Protein AF-A4I1N9-F1 (afdb_monomer_lite)

pLDDT: mean 71.65, std 23.79, range [30.03, 98.12]

Structure (mmCIF, N/CA/C/O backbone):
data_AF-A4I1N9-F1
#
_entry.id   AF-A4I1N9-F1
#
loop_
_atom_site.group_PDB
_atom_site.id
_atom_site.type_symbol
_atom_site.label_atom_id
_atom_site.label_alt_id
_atom_site.label_comp_id
_atom_site.label_asym_id
_atom_site.label_entity_id
_atom_site.label_seq_id
_atom_site.pdbx_PDB_ins_code
_atom_site.Cartn_x
_atom_site.Cartn_y
_atom_site.Cartn_z
_atom_site.occupancy
_atom_site.B_iso_or_equiv
_atom_site.auth_seq_id
_atom_site.auth_comp_id
_atom_site.auth_asym_id
_atom_site.auth_atom_id
_atom_site.pdbx_PDB_model_num
ATOM 1 N N . MET A 1 1 ? -30.946 -9.932 16.119 1.00 45.62 1 MET A N 1
ATOM 2 C CA . MET A 1 1 ? -30.913 -9.545 17.548 1.00 45.62 1 MET A CA 1
ATOM 3 C C . MET A 1 1 ? -31.445 -8.134 17.549 1.00 45.62 1 MET A C 1
ATOM 5 O O . MET A 1 1 ? -30.750 -7.322 16.995 1.00 45.62 1 MET A O 1
ATOM 9 N N . THR A 1 2 ? -32.637 -7.795 18.050 1.00 47.81 2 THR A N 1
ATOM 10 C CA . THR A 1 2 ? -33.234 -6.477 17.718 1.00 47.81 2 THR A CA 1
ATOM 11 C C . THR A 1 2 ? -32.330 -5.288 18.092 1.00 47.81 2 THR A C 1
ATOM 13 O O . THR A 1 2 ? -32.338 -4.845 19.246 1.00 47.81 2 THR A O 1
ATOM 16 N N . ALA A 1 3 ? -31.561 -4.768 17.128 1.00 57.06 3 ALA A N 1
ATOM 17 C CA . ALA A 1 3 ? -30.728 -3.596 17.309 1.00 57.06 3 ALA A CA 1
ATOM 18 C C . ALA A 1 3 ? -31.628 -2.400 17.608 1.00 57.06 3 ALA A C 1
ATOM 20 O O . ALA A 1 3 ? -32.629 -2.143 16.935 1.00 57.06 3 ALA A O 1
ATOM 21 N N . THR A 1 4 ? -31.280 -1.636 18.640 1.00 68.62 4 THR A N 1
ATOM 22 C CA . THR A 1 4 ? -31.997 -0.390 18.912 1.00 68.62 4 THR A CA 1
ATOM 23 C C . THR A 1 4 ? -31.851 0.558 17.716 1.00 68.62 4 THR A C 1
ATOM 25 O O . THR A 1 4 ? -30.799 0.598 17.074 1.00 68.62 4 THR A O 1
ATOM 28 N N . ALA A 1 5 ? -32.873 1.373 17.428 1.00 74.44 5 ALA A N 1
ATOM 29 C CA . ALA A 1 5 ? -32.824 2.351 16.332 1.00 74.44 5 ALA A CA 1
ATOM 30 C C . ALA A 1 5 ? -31.579 3.268 16.399 1.00 74.44 5 ALA A C 1
ATOM 32 O O . ALA A 1 5 ? -31.053 3.681 15.367 1.00 74.44 5 ALA A O 1
ATOM 33 N N . SER A 1 6 ? -31.074 3.529 17.613 1.00 80.38 6 SER A N 1
ATOM 34 C CA . SER A 1 6 ? -29.822 4.255 17.860 1.00 80.38 6 SER A CA 1
ATOM 35 C C . SER A 1 6 ? -28.593 3.506 17.336 1.00 80.38 6 SER A C 1
ATOM 37 O O . SER A 1 6 ? -27.811 4.083 16.583 1.00 80.38 6 SER A O 1
ATOM 39 N N . ASN A 1 7 ? -28.438 2.224 17.686 1.00 82.62 7 ASN A N 1
ATOM 40 C CA . ASN A 1 7 ? -27.279 1.420 17.279 1.00 82.62 7 ASN A CA 1
ATOM 41 C C . ASN A 1 7 ? -27.264 1.209 15.762 1.00 82.62 7 ASN A C 1
ATOM 43 O O . ASN A 1 7 ? -26.223 1.345 15.122 1.00 82.62 7 ASN A O 1
ATOM 47 N N . ARG A 1 8 ? -28.440 1.003 15.157 1.00 86.81 8 ARG A N 1
ATOM 48 C CA . ARG A 1 8 ? -28.575 0.933 13.698 1.00 86.81 8 ARG A CA 1
ATOM 49 C C . ARG A 1 8 ? -28.144 2.231 13.013 1.00 86.81 8 ARG A C 1
ATOM 51 O O . ARG A 1 8 ? -27.424 2.194 12.017 1.00 86.81 8 ARG A O 1
ATOM 58 N N . ALA A 1 9 ? -28.556 3.387 13.536 1.00 90.31 9 ALA A N 1
ATOM 59 C CA . ALA A 1 9 ? -28.146 4.679 12.990 1.00 90.31 9 ALA A CA 1
ATOM 60 C C . ALA A 1 9 ? -26.624 4.890 13.087 1.00 90.31 9 ALA A C 1
ATOM 62 O O . ALA A 1 9 ? -26.018 5.408 12.147 1.00 90.31 9 ALA A O 1
ATOM 63 N N . GLN A 1 10 ? -26.005 4.449 14.186 1.00 91.94 10 GLN A N 1
ATOM 64 C CA . GLN A 1 10 ? -24.553 4.499 14.377 1.00 91.94 10 GLN A CA 1
ATOM 65 C C . GLN A 1 10 ? -23.815 3.567 13.407 1.00 91.94 10 GLN A C 1
ATOM 67 O O . GLN A 1 10 ? -22.849 3.998 12.781 1.00 91.94 10 GLN A O 1
ATOM 72 N N . ALA A 1 11 ? -24.304 2.344 13.195 1.00 93.00 11 ALA A N 1
ATOM 73 C CA . ALA A 1 11 ? -23.739 1.408 12.222 1.00 93.00 11 ALA A CA 1
ATOM 74 C C . ALA A 1 11 ? -23.807 1.959 10.783 1.00 93.00 11 ALA A C 1
ATOM 76 O O . ALA A 1 11 ? -22.817 1.959 10.051 1.00 93.00 11 ALA A O 1
ATOM 77 N N . VAL A 1 12 ? -24.946 2.550 10.394 1.00 94.88 12 VAL A N 1
ATOM 78 C CA . VAL A 1 12 ? -25.094 3.236 9.097 1.00 94.88 12 VAL A CA 1
ATOM 79 C C . VAL A 1 12 ? -24.132 4.423 8.974 1.00 94.88 12 VAL A C 1
ATOM 81 O O . VAL A 1 12 ? -23.585 4.663 7.896 1.00 94.88 12 VAL A O 1
ATOM 84 N N . ALA A 1 13 ? -23.917 5.182 10.051 1.00 95.88 13 ALA A N 1
ATOM 85 C CA . ALA A 1 13 ? -22.950 6.276 10.061 1.00 95.88 13 ALA A CA 1
ATOM 86 C C . ALA A 1 13 ? -21.509 5.765 9.878 1.00 95.88 13 ALA A C 1
ATOM 88 O O . ALA A 1 13 ? -20.768 6.340 9.081 1.00 95.88 13 ALA A O 1
ATOM 89 N N . ALA A 1 14 ? -21.138 4.663 10.535 1.00 96.50 14 ALA A N 1
ATOM 90 C CA . ALA A 1 14 ? -19.828 4.028 10.386 1.00 96.50 14 ALA A CA 1
ATOM 91 C C . ALA A 1 14 ? -19.567 3.583 8.936 1.00 96.50 14 ALA A C 1
ATOM 93 O O . ALA A 1 14 ? -18.532 3.919 8.359 1.00 96.50 14 ALA A O 1
ATOM 94 N N . LEU A 1 15 ? -20.542 2.923 8.301 1.00 96.75 15 LEU A N 1
ATOM 95 C CA . LEU A 1 15 ? -20.444 2.520 6.892 1.00 96.75 15 LEU A CA 1
ATOM 96 C C . LEU A 1 15 ? -20.325 3.718 5.940 1.00 96.75 15 LEU A C 1
ATOM 98 O O . LEU A 1 15 ? -19.596 3.653 4.952 1.00 96.75 15 LEU A O 1
ATOM 102 N N . LYS A 1 16 ? -21.017 4.831 6.218 1.00 97.25 16 LYS A N 1
ATOM 103 C CA . LYS A 1 16 ? -20.868 6.066 5.426 1.00 97.25 16 LYS A CA 1
ATOM 104 C C . LYS A 1 16 ? -19.450 6.625 5.518 1.00 97.25 16 LYS A C 1
ATOM 106 O O . LYS A 1 16 ? -18.863 6.929 4.487 1.00 97.25 16 LYS A O 1
ATOM 111 N N . LEU A 1 17 ? -18.888 6.690 6.724 1.00 97.75 17 LEU A N 1
ATOM 112 C CA . LEU A 1 17 ? -17.506 7.126 6.943 1.00 97.75 17 LEU A CA 1
ATOM 113 C C . LEU A 1 17 ? -16.505 6.243 6.187 1.00 97.75 17 LEU A C 1
ATOM 115 O O . LEU A 1 17 ? -15.555 6.749 5.594 1.00 97.75 17 LEU A O 1
ATOM 119 N N . GLN A 1 18 ? -16.751 4.935 6.137 1.00 97.19 18 GLN A N 1
ATOM 120 C CA . GLN A 1 18 ? -15.900 4.018 5.388 1.00 97.19 18 GLN A CA 1
ATOM 121 C C . GLN A 1 18 ? -16.016 4.189 3.862 1.00 97.19 18 GLN A C 1
ATOM 123 O O . GLN A 1 18 ? -15.018 4.122 3.142 1.00 97.19 18 GLN A O 1
ATOM 128 N N . ARG A 1 19 ? -17.210 4.496 3.343 1.00 96.88 19 ARG A N 1
ATOM 129 C CA . ARG A 1 19 ? -17.398 4.846 1.921 1.00 96.88 19 ARG A CA 1
ATOM 130 C C . ARG A 1 19 ? -16.691 6.150 1.547 1.00 96.88 19 ARG A C 1
ATOM 132 O O . ARG A 1 19 ? -16.070 6.221 0.482 1.00 96.88 19 ARG A O 1
ATOM 139 N N . ASP A 1 20 ? -16.736 7.150 2.425 1.00 97.44 20 ASP A N 1
ATOM 140 C CA . ASP A 1 20 ? -15.967 8.386 2.254 1.00 97.44 20 ASP A CA 1
ATOM 141 C C . ASP A 1 20 ? -14.468 8.068 2.174 1.00 97.44 20 ASP A C 1
ATOM 143 O O . ASP A 1 20 ? -13.787 8.536 1.263 1.00 97.44 20 ASP A O 1
ATOM 147 N N . ARG A 1 21 ? -13.964 7.190 3.053 1.00 97.12 21 ARG A N 1
ATOM 148 C CA . ARG A 1 21 ? -12.551 6.778 3.065 1.00 97.12 21 ARG A CA 1
ATOM 149 C C . ARG A 1 21 ? -12.131 6.102 1.766 1.00 97.12 21 ARG A C 1
ATOM 151 O O . ARG A 1 21 ? -11.094 6.450 1.201 1.00 97.12 21 ARG A O 1
ATOM 158 N N . SER A 1 22 ? -12.949 5.179 1.263 1.00 96.06 22 SER A N 1
ATOM 159 C CA . SER A 1 22 ? -12.730 4.540 -0.041 1.00 96.06 22 SER A CA 1
ATOM 160 C C . SER A 1 22 ? -12.661 5.577 -1.171 1.00 96.06 22 SER A C 1
ATOM 162 O O . SER A 1 22 ? -11.762 5.535 -2.014 1.00 96.06 22 SER A O 1
ATOM 164 N N . THR A 1 23 ? -13.531 6.590 -1.134 1.00 96.62 23 THR A N 1
ATOM 165 C CA . THR A 1 23 ? -13.504 7.708 -2.091 1.00 96.62 23 THR A CA 1
ATOM 166 C C . THR A 1 23 ? -12.203 8.515 -1.985 1.00 96.62 23 THR A C 1
ATOM 168 O O . THR A 1 23 ? -11.608 8.863 -3.008 1.00 96.62 23 THR A O 1
ATOM 171 N N . THR A 1 24 ? -11.697 8.762 -0.774 1.00 96.94 24 THR A N 1
ATOM 172 C CA . THR A 1 24 ? -10.404 9.433 -0.553 1.00 96.94 24 THR A CA 1
ATOM 173 C C . THR A 1 24 ? -9.230 8.631 -1.134 1.00 96.94 24 THR A C 1
ATOM 175 O O . THR A 1 24 ? -8.363 9.212 -1.792 1.00 96.94 24 THR A O 1
ATOM 178 N N . TYR A 1 25 ? -9.214 7.297 -1.008 1.00 96.12 25 TYR A N 1
ATOM 179 C CA . TYR A 1 25 ? -8.203 6.455 -1.676 1.00 96.12 25 TYR A CA 1
ATOM 180 C C . TYR A 1 25 ? -8.276 6.534 -3.206 1.00 96.12 25 TYR A C 1
ATOM 182 O O . TYR A 1 25 ? -7.239 6.564 -3.879 1.00 96.12 25 TYR A O 1
ATOM 190 N N . GLN A 1 26 ? -9.481 6.596 -3.779 1.00 94.50 26 GLN A N 1
ATOM 191 C CA . GLN A 1 26 ? -9.656 6.771 -5.225 1.00 94.50 26 GLN A CA 1
ATOM 192 C C . GLN A 1 26 ? -9.104 8.123 -5.695 1.00 94.50 26 GLN A C 1
ATOM 194 O O . GLN A 1 26 ? -8.444 8.193 -6.735 1.00 94.50 26 GLN A O 1
ATOM 199 N N . GLN A 1 27 ? -9.317 9.189 -4.916 1.00 94.81 27 GLN A N 1
ATOM 200 C CA . GLN A 1 27 ? -8.745 10.510 -5.186 1.00 94.81 27 GLN A CA 1
ATOM 201 C C . GLN A 1 27 ? -7.216 10.499 -5.109 1.00 94.81 27 GLN A C 1
ATOM 203 O O . GLN A 1 27 ? -6.564 11.017 -6.017 1.00 94.81 27 GLN A O 1
ATOM 208 N N . TRP A 1 28 ? -6.634 9.870 -4.083 1.00 94.62 28 TRP A N 1
ATOM 209 C CA . TRP A 1 28 ? -5.182 9.688 -3.995 1.00 94.62 28 TRP A CA 1
ATOM 210 C C . TRP A 1 28 ? -4.646 8.959 -5.234 1.00 94.62 28 TRP A C 1
ATOM 212 O O . TRP A 1 28 ? -3.765 9.473 -5.924 1.00 94.62 28 TRP A O 1
ATOM 222 N N . THR A 1 29 ? -5.235 7.816 -5.586 1.00 92.75 29 THR A N 1
ATOM 223 C CA . THR A 1 29 ? -4.845 7.026 -6.765 1.00 92.75 29 THR A CA 1
ATOM 224 C C . THR A 1 29 ? -4.918 7.853 -8.055 1.00 92.75 29 THR A C 1
ATOM 226 O O . THR A 1 29 ? -4.011 7.813 -8.887 1.00 92.75 29 THR A O 1
ATOM 229 N N . LEU A 1 30 ? -5.971 8.658 -8.217 1.00 92.19 30 LEU A N 1
ATOM 230 C CA . LEU A 1 30 ? -6.136 9.563 -9.353 1.00 92.19 30 LEU A CA 1
ATOM 231 C C . LEU A 1 30 ? -5.024 10.621 -9.422 1.00 92.19 30 LEU A C 1
ATOM 233 O O . LEU A 1 30 ? -4.452 10.836 -10.491 1.00 92.19 30 LEU A O 1
ATOM 237 N N . LEU A 1 31 ? -4.725 11.285 -8.303 1.00 92.44 31 LEU A N 1
ATOM 238 C CA . LEU A 1 31 ? -3.658 12.286 -8.218 1.00 92.44 31 LEU A CA 1
ATOM 239 C C . LEU A 1 31 ? -2.297 11.667 -8.537 1.00 92.44 31 LEU A C 1
ATOM 241 O O . LEU A 1 31 ? -1.523 12.239 -9.300 1.00 92.44 31 LEU A O 1
ATOM 245 N N . PHE A 1 32 ? -2.038 10.471 -8.012 1.00 90.38 32 PHE A N 1
ATOM 246 C CA . PHE A 1 32 ? -0.802 9.744 -8.258 1.00 90.38 32 PHE A CA 1
ATOM 247 C C . PHE A 1 32 ? -0.620 9.412 -9.747 1.00 90.38 32 PHE A C 1
ATOM 249 O O . PHE A 1 32 ? 0.429 9.697 -10.323 1.00 90.38 32 PHE A O 1
ATOM 256 N N . HIS A 1 33 ? -1.660 8.903 -10.415 1.00 89.19 33 HIS A N 1
ATOM 257 C CA . HIS A 1 33 ? -1.612 8.639 -11.856 1.00 89.19 33 HIS A CA 1
ATOM 258 C C . HIS A 1 33 ? -1.376 9.903 -12.692 1.00 89.19 33 HIS A C 1
ATOM 260 O O . HIS A 1 33 ? -0.587 9.868 -13.633 1.00 89.19 33 HIS A O 1
ATOM 266 N N . ARG A 1 34 ? -2.011 11.023 -12.326 1.00 88.06 34 ARG A N 1
ATOM 267 C CA . ARG A 1 34 ? -1.795 12.327 -12.976 1.00 88.06 34 ARG A CA 1
ATOM 268 C C . ARG A 1 34 ? -0.369 12.845 -12.782 1.00 88.06 34 ARG A C 1
ATOM 270 O O . ARG A 1 34 ? 0.197 13.449 -13.685 1.00 88.06 34 ARG A O 1
ATOM 277 N N . ALA A 1 35 ? 0.233 12.604 -11.620 1.00 86.69 35 ALA A N 1
ATOM 278 C CA . ALA A 1 35 ? 1.622 12.981 -11.377 1.00 86.69 35 ALA A CA 1
ATOM 279 C C . ALA A 1 35 ? 2.592 12.131 -12.210 1.00 86.69 35 ALA A C 1
ATOM 281 O O . ALA A 1 35 ? 3.559 12.654 -12.761 1.00 86.69 35 ALA A O 1
ATOM 282 N N . ILE A 1 36 ? 2.310 10.831 -12.370 1.00 81.25 36 ILE A N 1
ATOM 283 C CA . ILE A 1 36 ? 3.110 9.950 -13.232 1.00 81.25 36 ILE A CA 1
ATOM 284 C C . ILE A 1 36 ? 3.104 10.440 -14.682 1.00 81.25 36 ILE A C 1
ATOM 286 O O . ILE A 1 36 ? 4.159 10.407 -15.318 1.00 81.25 36 ILE A O 1
ATOM 290 N N . THR A 1 37 ? 1.963 10.898 -15.204 1.00 77.69 37 THR A N 1
ATOM 291 C CA . THR A 1 37 ? 1.867 11.426 -16.575 1.00 77.69 37 THR A CA 1
ATOM 292 C C . THR A 1 37 ? 2.448 12.824 -16.738 1.00 77.69 37 THR A C 1
ATOM 294 O O . THR A 1 37 ? 2.691 13.241 -17.865 1.00 77.69 37 THR A O 1
ATOM 297 N N . GLY A 1 38 ? 2.713 13.534 -15.641 1.00 77.94 38 GLY A N 1
ATOM 298 C CA . GLY A 1 38 ? 3.118 14.937 -15.678 1.00 77.94 38 GLY A CA 1
ATOM 299 C C . GLY A 1 38 ? 1.950 15.909 -15.865 1.00 77.94 38 GLY A C 1
ATOM 300 O O . GLY A 1 38 ? 2.193 17.095 -16.066 1.00 77.94 38 GLY A O 1
ATOM 301 N N . ASP A 1 39 ? 0.697 15.445 -15.755 1.00 84.94 39 ASP A N 1
ATOM 302 C CA . ASP A 1 39 ? -0.501 16.306 -15.760 1.00 84.94 39 ASP A CA 1
ATOM 303 C C . ASP A 1 39 ? -0.530 17.240 -14.544 1.00 84.94 39 ASP A C 1
ATOM 305 O O . ASP A 1 39 ? -1.213 18.265 -14.557 1.00 84.94 39 ASP A O 1
ATOM 309 N N . ILE A 1 40 ? 0.141 16.836 -13.463 1.00 88.12 40 ILE A N 1
ATOM 310 C CA . ILE A 1 40 ? 0.416 17.661 -12.291 1.00 88.12 40 ILE A CA 1
ATOM 311 C C . ILE A 1 40 ? 1.888 17.524 -11.909 1.00 88.12 40 ILE A C 1
ATOM 313 O O . ILE A 1 40 ? 2.502 16.466 -12.050 1.00 88.12 40 ILE A O 1
ATOM 317 N N . THR A 1 41 ? 2.445 18.603 -11.387 1.00 87.31 41 THR A N 1
ATOM 318 C CA . THR A 1 41 ? 3.800 18.657 -10.837 1.00 87.31 41 THR A CA 1
ATOM 319 C C . THR A 1 41 ? 3.897 17.912 -9.503 1.00 87.31 41 THR A C 1
ATOM 321 O O . THR A 1 41 ? 2.903 17.711 -8.802 1.00 87.31 41 THR A O 1
ATOM 324 N N . ALA A 1 42 ? 5.120 17.563 -9.091 1.00 86.00 42 ALA A N 1
ATOM 325 C CA . ALA A 1 42 ? 5.389 17.020 -7.757 1.00 86.00 42 ALA A CA 1
ATOM 326 C C . ALA A 1 42 ? 4.875 17.945 -6.637 1.00 86.00 42 ALA A C 1
ATOM 328 O O . ALA A 1 42 ? 4.274 17.484 -5.669 1.00 86.00 42 ALA A O 1
ATOM 329 N N . THR A 1 43 ? 5.046 19.260 -6.802 1.00 89.44 43 THR A N 1
ATOM 330 C CA . THR A 1 43 ? 4.563 20.272 -5.853 1.00 89.44 43 THR A CA 1
ATOM 331 C C . THR A 1 43 ? 3.036 20.327 -5.797 1.00 89.44 43 THR A C 1
ATOM 333 O O . THR A 1 43 ? 2.460 20.497 -4.725 1.00 89.44 43 THR A O 1
ATOM 336 N N . GLU A 1 44 ? 2.349 20.172 -6.932 1.00 92.19 44 GLU A N 1
ATOM 337 C CA . GLU A 1 44 ? 0.887 20.066 -6.950 1.00 92.19 44 GLU A CA 1
ATOM 338 C C . GLU A 1 44 ? 0.406 18.770 -6.307 1.00 92.19 44 GLU A C 1
ATOM 340 O O . GLU A 1 44 ? -0.537 18.819 -5.519 1.00 92.19 44 GLU A O 1
ATOM 345 N N . LEU A 1 45 ? 1.047 17.633 -6.590 1.00 91.62 45 LEU A N 1
ATOM 346 C CA . LEU A 1 45 ? 0.741 16.368 -5.924 1.00 91.62 45 LEU A CA 1
ATOM 347 C C . LEU A 1 45 ? 0.880 16.516 -4.405 1.00 91.62 45 LEU A C 1
ATOM 349 O O . LEU A 1 45 ? -0.070 16.220 -3.684 1.00 91.62 45 LEU A O 1
ATOM 353 N N . GLN A 1 46 ? 2.010 17.046 -3.930 1.00 90.44 46 GLN A N 1
ATOM 354 C CA . GLN A 1 46 ? 2.252 17.311 -2.511 1.00 90.44 46 GLN A CA 1
ATOM 355 C C . GLN A 1 46 ? 1.154 18.184 -1.904 1.00 90.44 46 GLN A C 1
ATOM 357 O O . GLN A 1 46 ? 0.582 17.828 -0.876 1.00 90.44 46 GLN A O 1
ATOM 362 N N . ARG A 1 47 ? 0.821 19.303 -2.559 1.00 93.94 47 ARG A N 1
ATOM 363 C CA . ARG A 1 47 ? -0.218 20.223 -2.085 1.00 93.94 47 ARG A CA 1
ATOM 364 C C . ARG A 1 47 ? -1.580 19.540 -1.979 1.00 93.94 47 ARG A C 1
ATOM 366 O O . ARG A 1 47 ? -2.294 19.778 -1.013 1.00 93.94 47 ARG A O 1
ATOM 373 N N . ASN A 1 48 ? -1.943 18.695 -2.945 1.00 94.31 48 ASN A N 1
ATOM 374 C CA . ASN A 1 48 ? -3.206 17.956 -2.902 1.00 94.31 48 ASN A CA 1
ATOM 375 C C . ASN A 1 48 ? -3.194 16.862 -1.821 1.00 94.31 48 ASN A C 1
ATOM 377 O O . ASN A 1 48 ? -4.198 16.678 -1.137 1.00 94.31 48 ASN A O 1
ATOM 381 N N . ILE A 1 49 ? -2.073 16.161 -1.626 1.00 92.81 49 ILE A N 1
ATOM 382 C CA . ILE A 1 49 ? -1.957 15.150 -0.566 1.00 92.81 49 ILE A CA 1
ATOM 383 C C . ILE A 1 49 ? -2.090 15.810 0.813 1.00 92.81 49 ILE A C 1
ATOM 385 O O . ILE A 1 49 ? -2.931 15.400 1.609 1.00 92.81 49 ILE A O 1
ATOM 389 N N . GLN A 1 50 ? -1.314 16.865 1.073 1.00 93.25 50 GLN A N 1
ATOM 390 C CA . GLN A 1 50 ? -1.297 17.563 2.362 1.00 93.25 50 GLN A CA 1
ATOM 391 C C . GLN A 1 50 ? -2.566 18.384 2.620 1.00 93.25 50 GLN A C 1
ATOM 393 O O . GLN A 1 50 ? -3.004 18.492 3.758 1.00 93.25 50 GLN A O 1
ATOM 398 N N . GLY A 1 51 ? -3.155 18.974 1.578 1.00 93.94 51 GLY A N 1
ATOM 399 C CA . GLY A 1 51 ? -4.300 19.876 1.708 1.00 93.94 51 GLY A CA 1
ATOM 400 C C . GLY A 1 51 ? -5.671 19.213 1.579 1.00 93.94 51 GLY A C 1
ATOM 401 O O . GLY A 1 51 ? -6.661 19.841 1.940 1.00 93.94 51 GLY A O 1
ATOM 402 N N . ILE A 1 52 ? -5.751 17.988 1.045 1.00 94.12 52 ILE A N 1
ATOM 403 C CA . ILE A 1 52 ? -7.030 17.313 0.763 1.00 94.12 52 ILE A CA 1
ATOM 404 C C . ILE A 1 52 ? -7.012 15.876 1.282 1.00 94.12 52 ILE A C 1
ATOM 406 O O . ILE A 1 52 ? -7.806 15.529 2.150 1.00 94.12 52 ILE A O 1
ATOM 410 N N . VAL A 1 53 ? -6.096 15.039 0.788 1.00 94.88 53 VAL A N 1
ATOM 411 C CA . VAL A 1 53 ? -6.125 13.589 1.056 1.00 94.88 53 VAL A CA 1
ATOM 412 C C . VAL A 1 53 ? -5.897 13.277 2.539 1.00 94.88 53 VAL A C 1
ATOM 414 O O . VAL A 1 53 ? -6.703 12.575 3.147 1.00 94.88 53 VAL A O 1
ATOM 417 N N . LEU A 1 54 ? -4.820 13.803 3.133 1.00 94.06 54 LEU A N 1
ATOM 418 C CA . LEU A 1 54 ? -4.492 13.558 4.541 1.00 94.06 54 LEU A CA 1
ATOM 419 C C . LEU A 1 54 ? -5.538 14.151 5.501 1.00 94.06 54 LEU A C 1
ATOM 421 O O . LEU A 1 54 ? -5.996 13.404 6.370 1.00 94.06 54 LEU A O 1
ATOM 425 N N . PRO A 1 55 ? -5.988 15.415 5.338 1.00 97.00 55 PRO A N 1
ATOM 426 C CA . PRO A 1 55 ? -7.058 15.964 6.168 1.00 97.00 55 PRO A CA 1
ATOM 427 C C . PRO A 1 55 ? -8.355 15.155 6.110 1.00 97.00 55 PRO A C 1
ATOM 429 O O . PRO A 1 55 ? -8.999 14.970 7.140 1.00 97.00 55 PRO A O 1
ATOM 432 N N . GLU A 1 56 ? -8.736 14.628 4.943 1.00 97.19 56 GLU A N 1
ATOM 433 C CA . GLU A 1 56 ? -9.928 13.781 4.825 1.00 97.19 56 GLU A CA 1
ATOM 434 C C . GLU A 1 56 ? -9.759 12.445 5.558 1.00 97.19 56 GLU A C 1
ATOM 436 O O . GLU A 1 56 ? -10.648 12.046 6.313 1.00 97.19 56 GLU A O 1
ATOM 441 N N . PHE A 1 57 ? -8.609 11.773 5.424 1.00 96.75 57 PHE A N 1
ATOM 442 C CA . PHE A 1 57 ? -8.340 10.562 6.206 1.00 96.75 57 PHE A CA 1
ATOM 443 C C . PHE A 1 57 ? -8.378 10.827 7.714 1.00 96.75 57 PHE A C 1
ATOM 445 O O . PHE A 1 57 ? -8.993 10.051 8.451 1.00 96.75 57 PHE A O 1
ATOM 452 N N . GLN A 1 58 ? -7.771 11.927 8.167 1.00 95.94 58 GLN A N 1
ATOM 453 C CA . GLN A 1 58 ? -7.791 12.350 9.568 1.00 95.94 58 GLN A CA 1
ATOM 454 C C . GLN A 1 58 ? -9.220 12.620 10.042 1.00 95.94 58 GLN A C 1
ATOM 456 O O . GLN A 1 58 ? -9.642 12.031 11.034 1.00 95.94 58 GLN A O 1
ATOM 461 N N . ARG A 1 59 ? -9.999 13.414 9.293 1.00 97.69 59 ARG A N 1
ATOM 462 C CA . ARG A 1 59 ? -11.412 13.701 9.586 1.00 97.69 59 ARG A CA 1
ATOM 463 C C . ARG A 1 59 ? -12.204 12.414 9.795 1.00 97.69 59 ARG A C 1
ATOM 465 O O . ARG A 1 59 ? -12.912 12.286 10.793 1.00 97.69 59 ARG A O 1
ATOM 472 N N . ILE A 1 60 ? -12.083 11.465 8.869 1.00 97.62 60 ILE A N 1
ATOM 473 C CA . ILE A 1 60 ? -12.825 10.203 8.918 1.00 97.62 60 ILE A CA 1
ATOM 474 C C . ILE A 1 60 ? -12.392 9.362 10.126 1.00 97.62 60 ILE A C 1
ATOM 476 O O . ILE A 1 60 ? -13.242 8.845 10.851 1.00 97.62 60 ILE A O 1
ATOM 480 N N . SER A 1 61 ? -11.084 9.250 10.379 1.00 96.44 61 SER A N 1
ATOM 481 C CA . SER A 1 61 ? -10.548 8.542 11.550 1.00 96.44 61 SER A CA 1
ATOM 482 C C . SER A 1 61 ? -11.058 9.138 12.861 1.00 96.44 61 SER A C 1
ATOM 484 O O . SER A 1 61 ? -11.531 8.399 13.725 1.00 96.44 61 SER A O 1
ATOM 486 N N . THR A 1 62 ? -11.032 10.467 12.992 1.00 96.62 62 THR A N 1
ATOM 487 C CA . THR A 1 62 ? -11.552 11.176 14.165 1.00 96.62 62 THR A CA 1
ATOM 488 C C . THR A 1 62 ? -13.046 10.931 14.337 1.00 96.62 62 THR A C 1
ATOM 490 O O . THR A 1 62 ? -13.474 10.591 15.433 1.00 96.62 62 THR A O 1
ATOM 493 N N . GLN A 1 63 ? -13.844 11.023 13.270 1.00 97.69 63 GLN A N 1
ATOM 494 C CA . GLN A 1 63 ? -15.289 10.789 13.344 1.00 97.69 63 GLN A CA 1
ATOM 495 C C . GLN A 1 63 ? -15.636 9.349 13.740 1.00 97.69 63 GLN A C 1
ATOM 497 O O . GLN A 1 63 ? -16.548 9.145 14.539 1.00 97.69 63 GLN A O 1
ATOM 502 N N . LEU A 1 64 ? -14.883 8.358 13.252 1.00 96.50 64 LEU A N 1
ATOM 503 C CA . LEU A 1 64 ? -15.019 6.967 13.691 1.00 96.50 64 LEU A CA 1
ATOM 504 C C . LEU A 1 64 ? -14.661 6.804 15.178 1.00 96.50 64 LEU A C 1
ATOM 506 O O . LEU A 1 64 ? -15.396 6.140 15.904 1.00 96.50 64 LEU A O 1
ATOM 510 N N . ARG A 1 65 ? -13.591 7.453 15.661 1.00 95.50 65 ARG A N 1
ATOM 511 C CA . ARG A 1 65 ? -13.234 7.451 17.094 1.00 95.50 65 ARG A CA 1
ATOM 512 C C . ARG A 1 65 ? -14.290 8.150 17.955 1.00 95.50 65 ARG A C 1
ATOM 514 O O . ARG A 1 65 ? -14.616 7.662 19.032 1.00 95.50 65 ARG A O 1
ATOM 521 N N . THR A 1 66 ? -14.876 9.251 17.486 1.00 95.12 66 THR A N 1
ATOM 522 C CA . THR A 1 66 ? -15.992 9.922 18.172 1.00 95.12 66 THR A CA 1
ATOM 523 C C . THR A 1 66 ? -17.226 9.024 18.243 1.00 95.12 66 THR A C 1
ATOM 525 O O . THR A 1 66 ? -17.848 8.928 19.299 1.00 95.12 66 THR A O 1
ATOM 528 N N . LEU A 1 67 ? -17.561 8.331 17.149 1.00 94.00 67 LEU A N 1
ATOM 529 C CA . LEU A 1 67 ? -18.656 7.360 17.118 1.00 94.00 67 LEU A CA 1
ATOM 530 C C . LEU A 1 67 ? -18.413 6.222 18.120 1.00 94.00 67 LEU A C 1
ATOM 532 O O . LEU A 1 67 ? -19.304 5.882 18.893 1.00 94.00 67 LEU A O 1
ATOM 536 N N . GLN A 1 68 ? -17.192 5.685 18.144 1.00 92.88 68 GLN A N 1
ATOM 537 C CA . GLN A 1 68 ? -16.774 4.646 19.081 1.00 92.88 68 GLN A CA 1
ATOM 538 C C . GLN A 1 68 ? -16.880 5.104 20.538 1.00 92.88 68 GLN A C 1
ATOM 540 O O . GLN A 1 68 ? -17.424 4.383 21.368 1.00 92.88 68 GLN A O 1
ATOM 545 N N . LYS A 1 69 ? -16.420 6.321 20.846 1.00 91.94 69 LYS A N 1
ATOM 546 C CA . LYS A 1 69 ? -16.530 6.908 22.185 1.00 91.94 69 LYS A CA 1
ATOM 547 C C . LYS A 1 69 ? -17.990 7.044 22.632 1.00 91.94 69 LYS A C 1
ATOM 549 O O . LYS A 1 69 ? -18.319 6.683 23.754 1.00 91.94 69 LYS A O 1
ATOM 554 N N . ALA A 1 70 ? -18.886 7.475 21.744 1.00 89.69 70 ALA A N 1
ATOM 555 C CA . ALA A 1 70 ? -20.314 7.549 22.060 1.00 89.69 70 ALA A CA 1
ATOM 556 C C . ALA A 1 70 ? -20.937 6.162 22.334 1.00 89.69 70 ALA A C 1
ATOM 558 O O . ALA A 1 70 ? -21.837 6.032 23.166 1.00 89.69 70 ALA A O 1
ATOM 559 N N . LEU A 1 71 ? -20.461 5.109 21.660 1.00 87.50 71 LEU A N 1
ATOM 560 C CA . LEU A 1 71 ? -20.900 3.727 21.895 1.00 87.50 71 LEU A CA 1
ATOM 561 C C . LEU A 1 71 ? -20.441 3.189 23.255 1.00 87.50 71 LEU A C 1
ATOM 563 O O . LEU A 1 71 ? -21.194 2.476 23.914 1.00 87.50 71 LEU A O 1
ATOM 567 N N . THR A 1 72 ? -19.230 3.535 23.692 1.00 84.94 72 THR A N 1
ATOM 568 C CA . THR A 1 72 ? -18.694 3.071 24.978 1.00 84.94 72 THR A CA 1
ATOM 569 C C . THR A 1 72 ? -19.245 3.868 26.158 1.00 84.94 72 THR A C 1
ATOM 571 O O . THR A 1 72 ? -19.612 3.273 27.168 1.00 84.94 72 THR A O 1
ATOM 574 N N . GLU A 1 73 ? -19.397 5.188 26.032 1.00 83.88 73 GLU A N 1
ATOM 575 C CA . GLU A 1 73 ? -19.996 6.033 27.078 1.00 83.88 73 GLU A CA 1
ATOM 576 C C . GLU A 1 73 ? -21.449 5.634 27.366 1.00 83.88 73 GLU A C 1
ATOM 578 O O . GLU A 1 73 ? -21.838 5.490 28.524 1.00 83.88 73 GLU A O 1
ATOM 583 N N . THR A 1 74 ? -22.238 5.350 26.323 1.00 76.12 74 THR A N 1
ATOM 584 C CA . THR A 1 74 ? -23.627 4.888 26.491 1.00 76.12 74 THR A CA 1
ATOM 585 C C . THR A 1 74 ? -23.728 3.522 27.177 1.00 76.12 74 THR A C 1
ATOM 587 O O . THR A 1 74 ? -24.699 3.275 27.900 1.00 76.12 74 THR A O 1
ATOM 590 N N . ALA A 1 75 ? -22.731 2.647 27.010 1.00 72.88 75 ALA A N 1
ATOM 591 C CA . ALA A 1 75 ? -22.644 1.388 27.746 1.00 72.88 75 ALA A CA 1
ATOM 592 C C . ALA A 1 75 ? -22.339 1.630 29.237 1.00 72.88 75 ALA A C 1
ATOM 594 O O . ALA A 1 75 ? -23.074 1.139 30.093 1.00 72.88 75 ALA A O 1
ATOM 595 N N . VAL A 1 76 ? -21.343 2.468 29.550 1.00 75.31 76 VAL A N 1
ATOM 596 C CA . VAL A 1 76 ? -20.955 2.794 30.938 1.00 75.31 76 VAL A CA 1
ATOM 597 C C . VAL A 1 76 ? -22.089 3.484 31.702 1.00 75.31 76 VAL A C 1
ATOM 599 O O . VAL A 1 76 ? -22.363 3.146 32.854 1.00 75.31 76 VAL A O 1
ATOM 602 N N . GLU A 1 77 ? -22.797 4.427 31.074 1.00 73.56 77 GLU A N 1
ATOM 603 C CA . GLU A 1 77 ? -23.959 5.083 31.687 1.00 73.56 77 GLU A CA 1
ATOM 604 C C . GLU A 1 77 ? -25.087 4.090 32.009 1.00 73.56 77 GLU A C 1
ATOM 606 O O . GLU A 1 77 ? -25.793 4.241 33.012 1.00 73.56 77 GLU A O 1
ATOM 611 N N . THR A 1 78 ? -25.259 3.062 31.173 1.00 68.50 78 THR A N 1
ATOM 612 C CA . THR A 1 78 ? -26.268 2.015 31.379 1.00 68.50 78 THR A CA 1
ATOM 613 C C . THR A 1 78 ? -25.886 1.110 32.554 1.00 68.50 78 THR A C 1
ATOM 615 O O . THR A 1 78 ? -26.736 0.834 33.401 1.00 68.50 78 THR A O 1
ATOM 618 N N . GLU A 1 79 ? -24.610 0.736 32.678 1.00 67.31 79 GLU A N 1
ATOM 619 C CA . GLU A 1 79 ? -24.088 -0.043 33.811 1.00 67.31 79 GLU A CA 1
ATOM 620 C C . GLU A 1 79 ? -24.165 0.724 35.141 1.00 67.31 79 GLU A C 1
ATOM 622 O O . GLU A 1 79 ? -24.592 0.180 36.162 1.00 67.31 79 GLU A O 1
ATOM 627 N N . GLN A 1 80 ? -23.807 2.013 35.153 1.00 66.88 80 GLN A N 1
ATOM 628 C CA . GLN A 1 80 ? -23.878 2.836 36.368 1.00 66.88 80 GLN A CA 1
ATOM 629 C C . GLN A 1 80 ? -25.313 2.988 36.883 1.00 66.88 80 GLN A C 1
ATOM 631 O O . GLN A 1 80 ? -25.542 2.961 38.094 1.00 66.88 80 GLN A O 1
ATOM 636 N N . ARG A 1 81 ? -26.298 3.099 35.982 1.00 64.44 81 ARG A N 1
ATOM 637 C CA . ARG A 1 81 ? -27.718 3.140 36.363 1.00 64.44 81 ARG A CA 1
ATOM 638 C C . ARG A 1 81 ? -28.208 1.824 36.962 1.00 64.44 81 ARG A C 1
ATOM 640 O O . ARG A 1 81 ? -29.066 1.866 37.839 1.00 64.44 81 ARG A O 1
ATOM 647 N N . GLN A 1 82 ? -27.672 0.686 36.524 1.00 61.53 82 GLN A N 1
ATOM 648 C CA . GLN A 1 82 ? -28.021 -0.625 37.080 1.00 61.53 82 GLN A CA 1
ATOM 649 C C . GLN A 1 82 ? -27.374 -0.858 38.455 1.00 61.53 82 GLN A C 1
ATOM 651 O O . GLN A 1 82 ? -28.027 -1.371 39.360 1.00 61.53 82 GLN A O 1
ATOM 656 N N . ASN A 1 83 ? -26.136 -0.400 38.659 1.00 61.03 83 ASN A N 1
ATOM 657 C CA . ASN A 1 83 ? -25.405 -0.576 39.921 1.00 61.03 83 ASN A CA 1
ATOM 658 C C . ASN A 1 83 ? -25.771 0.451 41.016 1.00 61.03 83 ASN A C 1
ATOM 660 O O . ASN A 1 83 ? -25.430 0.266 42.184 1.00 61.03 83 ASN A O 1
ATOM 664 N N . GLY A 1 84 ? -26.474 1.532 40.665 1.00 57.09 84 GLY A N 1
ATOM 665 C CA . GLY A 1 84 ? -26.812 2.639 41.567 1.00 57.09 84 GLY A CA 1
ATOM 666 C C . GLY A 1 84 ? -28.019 2.433 42.493 1.00 57.09 84 GLY A C 1
ATOM 667 O O . GLY A 1 84 ? -28.348 3.355 43.238 1.00 57.09 84 GLY A O 1
ATOM 668 N N . HIS A 1 85 ? -28.696 1.275 42.481 1.00 47.94 85 HIS A N 1
ATOM 669 C CA . HIS A 1 85 ? -29.865 1.047 43.343 1.00 47.94 85 HIS A CA 1
ATOM 670 C C . HIS A 1 85 ? -29.928 -0.392 43.902 1.00 47.94 85 HIS A C 1
ATOM 672 O O . HIS A 1 85 ? -30.530 -1.270 43.285 1.00 47.94 85 HIS A O 1
ATOM 678 N N . PRO A 1 86 ? -29.373 -0.666 45.101 1.00 44.53 86 PRO A N 1
ATOM 679 C CA . PRO A 1 86 ? -29.611 -1.930 45.784 1.00 44.53 86 PRO A CA 1
ATOM 680 C C . PRO A 1 86 ? -31.000 -1.868 46.432 1.00 44.53 86 PRO A C 1
ATOM 682 O O . PRO A 1 86 ? -31.149 -1.438 47.574 1.00 44.53 86 PRO A O 1
ATOM 685 N N . SER A 1 87 ? -32.042 -2.236 45.686 1.00 46.25 87 SER A N 1
ATOM 686 C CA . SER A 1 87 ? -33.367 -2.468 46.268 1.00 46.25 87 SER A CA 1
ATOM 687 C C . SER A 1 87 ? -33.447 -3.929 46.729 1.00 46.25 87 SER A C 1
ATOM 689 O O . SER A 1 87 ? -33.344 -4.831 45.896 1.00 46.25 87 SER A O 1
ATOM 691 N N . PRO A 1 88 ? -33.594 -4.212 48.035 1.00 49.72 88 PRO A N 1
ATOM 692 C CA . PRO A 1 88 ? -33.403 -5.546 48.590 1.00 49.72 88 PRO A CA 1
ATOM 693 C C . PRO A 1 88 ? -34.662 -6.416 48.482 1.00 49.72 88 PRO A C 1
ATOM 695 O O . PRO A 1 88 ? -34.999 -7.084 49.441 1.00 49.72 88 PRO A O 1
ATOM 698 N N . HIS A 1 89 ? -35.386 -6.433 47.359 1.00 43.62 89 HIS A N 1
ATOM 699 C CA . HIS A 1 89 ? -36.532 -7.337 47.180 1.00 43.62 89 HIS A CA 1
ATOM 700 C C . HIS A 1 89 ? -36.807 -7.619 45.695 1.00 43.62 89 HIS A C 1
ATOM 702 O O . HIS A 1 89 ? -37.523 -6.849 45.064 1.00 43.62 89 HIS A O 1
ATOM 708 N N . SER A 1 90 ? -36.270 -8.720 45.150 1.00 45.44 90 SER A N 1
ATOM 709 C CA . SER A 1 90 ? -36.927 -9.597 44.151 1.00 45.44 90 SER A CA 1
ATOM 710 C C . SER A 1 90 ? -35.967 -10.694 43.664 1.00 45.44 90 SER A C 1
ATOM 712 O O . SER A 1 90 ? -35.045 -10.392 42.911 1.00 45.44 90 SER A O 1
ATOM 714 N N . PRO A 1 91 ? -36.176 -11.972 44.032 1.00 42.00 91 PRO A N 1
ATOM 715 C CA . PRO A 1 91 ? -35.666 -13.101 43.277 1.00 42.00 91 PRO A CA 1
ATOM 716 C C . PRO A 1 91 ? -36.726 -13.452 42.229 1.00 42.00 91 PRO A C 1
ATOM 718 O O . PRO A 1 91 ? -37.667 -14.196 42.493 1.00 42.00 91 PRO A O 1
ATOM 721 N N . ALA A 1 92 ? -36.620 -12.851 41.056 1.00 46.44 92 ALA A N 1
ATOM 722 C CA . ALA A 1 92 ? -37.333 -13.312 39.879 1.00 46.44 92 ALA A CA 1
ATOM 723 C C . ALA A 1 92 ? -36.336 -13.212 38.733 1.00 46.44 92 ALA A C 1
ATOM 725 O O . ALA A 1 92 ? -35.889 -12.111 38.420 1.00 46.44 92 ALA A O 1
ATOM 726 N N . GLU A 1 93 ? -35.945 -14.360 38.180 1.00 46.16 93 GLU A N 1
ATOM 727 C CA . GLU A 1 93 ? -35.220 -14.462 36.914 1.00 46.16 93 GLU A CA 1
ATOM 728 C C . GLU A 1 93 ? -36.013 -13.681 35.858 1.00 46.16 93 GLU A C 1
ATOM 730 O O . GLU A 1 93 ? -36.988 -14.172 35.288 1.00 46.16 93 GLU A O 1
ATOM 735 N N . ALA A 1 94 ? -35.662 -12.410 35.671 1.00 49.53 94 ALA A N 1
ATOM 736 C CA . ALA A 1 94 ? -36.141 -11.628 34.552 1.00 49.53 94 ALA A CA 1
ATOM 737 C C . ALA A 1 94 ? -35.368 -12.115 33.319 1.00 49.53 94 ALA A C 1
ATOM 739 O O . ALA A 1 94 ? -34.150 -12.274 33.409 1.00 49.53 94 ALA A O 1
ATOM 740 N N . PRO A 1 95 ? -36.050 -12.389 32.195 1.00 53.16 95 PRO A N 1
ATOM 741 C CA . PRO A 1 95 ? -35.387 -12.848 30.981 1.00 53.16 95 PRO A CA 1
ATOM 742 C C . PRO A 1 95 ? -34.328 -11.822 30.565 1.00 53.16 95 PRO A C 1
ATOM 744 O O . PRO A 1 95 ? -34.611 -10.623 30.643 1.00 53.16 95 PRO A O 1
ATOM 747 N N . GLU A 1 96 ? -33.148 -12.306 30.153 1.00 52.78 96 GLU A N 1
ATOM 748 C CA . GLU A 1 96 ? -32.035 -11.523 29.587 1.00 52.78 96 GLU A CA 1
ATOM 749 C C . GLU A 1 96 ? -32.585 -10.340 28.779 1.00 52.78 96 GLU A C 1
ATOM 751 O O . GLU A 1 96 ? -33.292 -10.489 27.775 1.00 52.78 96 GLU A O 1
ATOM 756 N N . GLY A 1 97 ? -32.423 -9.147 29.347 1.00 56.66 97 GLY A N 1
ATOM 757 C CA . GLY A 1 97 ? -33.268 -8.007 29.027 1.00 56.66 97 GLY A CA 1
ATOM 758 C C . GLY A 1 97 ? -32.836 -7.274 27.753 1.00 56.66 97 GLY A C 1
ATOM 759 O O . GLY A 1 97 ? -31.708 -7.411 27.280 1.00 56.66 97 GLY A O 1
ATOM 760 N N . PRO A 1 98 ? -33.678 -6.360 27.231 1.00 62.62 98 PRO A N 1
ATOM 761 C CA . PRO A 1 98 ? -33.325 -5.489 26.103 1.00 62.62 98 PRO A CA 1
ATOM 762 C C . PRO A 1 98 ? -32.076 -4.617 26.353 1.00 62.62 98 PRO A C 1
ATOM 764 O O . PRO A 1 98 ? -31.475 -4.120 25.401 1.00 62.62 98 PRO A O 1
ATOM 767 N N . ALA A 1 99 ? -31.680 -4.419 27.617 1.00 63.78 99 ALA A N 1
ATOM 768 C CA . ALA A 1 99 ? -30.474 -3.682 27.985 1.00 63.78 99 ALA A CA 1
ATOM 769 C C . ALA A 1 99 ? -29.182 -4.456 27.669 1.00 63.78 99 ALA A C 1
ATOM 771 O O . ALA A 1 99 ? -28.257 -3.860 27.122 1.00 63.78 99 ALA A O 1
ATOM 772 N N . GLU A 1 100 ? -29.138 -5.765 27.936 1.00 66.62 100 GLU A N 1
ATOM 773 C CA . GLU A 1 100 ? -27.971 -6.615 27.643 1.00 66.62 100 GLU A CA 1
ATOM 774 C C . GLU A 1 100 ? -27.746 -6.717 26.133 1.00 66.62 100 GLU A C 1
ATOM 776 O O . GLU A 1 100 ? -26.638 -6.489 25.653 1.00 66.62 100 GLU A O 1
ATOM 781 N N . ASN A 1 101 ? -28.820 -6.909 25.359 1.00 70.44 101 ASN A N 1
ATOM 782 C CA . ASN A 1 101 ? -28.765 -6.910 23.895 1.00 70.44 101 ASN A CA 1
ATOM 783 C C . ASN A 1 101 ? -28.290 -5.549 23.329 1.00 70.44 101 ASN A C 1
ATOM 785 O O . ASN A 1 101 ? -27.483 -5.477 22.397 1.00 70.44 101 ASN A O 1
ATOM 789 N N . ARG A 1 102 ? -28.717 -4.426 23.930 1.00 71.12 102 ARG A N 1
ATOM 790 C CA . ARG A 1 102 ? -28.222 -3.093 23.545 1.00 71.12 102 ARG A CA 1
ATOM 791 C C . ARG A 1 102 ? -26.727 -2.938 23.823 1.00 71.12 102 ARG A C 1
ATOM 793 O O . ARG A 1 102 ? -26.011 -2.420 22.971 1.00 71.12 102 ARG A O 1
ATOM 800 N N . GLN A 1 103 ? -26.262 -3.372 24.989 1.00 77.06 103 GLN A N 1
ATOM 801 C CA . GLN A 1 103 ? -24.853 -3.286 25.358 1.00 77.06 103 GLN A CA 1
ATOM 802 C C . GLN A 1 103 ? -23.984 -4.200 24.485 1.00 77.06 103 GLN A C 1
ATOM 804 O O . GLN A 1 103 ? -22.920 -3.780 24.030 1.00 77.06 103 GLN A O 1
ATOM 809 N N . GLN A 1 104 ? -24.470 -5.402 24.172 1.00 81.00 104 GLN A N 1
ATOM 810 C CA . GLN A 1 104 ? -23.804 -6.343 23.277 1.00 81.00 104 GLN A CA 1
ATOM 811 C C . GLN A 1 104 ? -23.658 -5.774 21.861 1.00 81.00 104 GLN A C 1
ATOM 813 O O . GLN A 1 104 ? -22.561 -5.792 21.310 1.00 81.00 104 GLN A O 1
ATOM 818 N N . THR A 1 105 ? -24.724 -5.200 21.295 1.00 82.31 105 THR A N 1
ATOM 819 C CA . THR A 1 105 ? -24.674 -4.579 19.957 1.00 82.31 105 THR A CA 1
ATOM 820 C C . THR A 1 105 ? -23.787 -3.330 19.922 1.00 82.31 105 THR A C 1
ATOM 822 O O . THR A 1 105 ? -23.033 -3.139 18.969 1.00 82.31 105 THR A O 1
ATOM 825 N N . SER A 1 106 ? -23.800 -2.495 20.968 1.00 84.88 106 SER A N 1
ATOM 826 C CA . SER A 1 106 ? -22.890 -1.343 21.072 1.00 84.88 106 SER A CA 1
ATOM 827 C C . SER A 1 106 ? -21.421 -1.768 21.200 1.00 84.88 106 SER A C 1
ATOM 829 O O . SER A 1 106 ? -20.555 -1.171 20.560 1.00 84.88 106 SER A O 1
ATOM 831 N N . SER A 1 107 ? -21.137 -2.821 21.974 1.00 87.31 107 SER A N 1
ATOM 832 C CA . SER A 1 107 ? -19.795 -3.401 22.099 1.00 87.31 107 SER A CA 1
ATOM 833 C C . SER A 1 107 ? -19.316 -4.019 20.782 1.00 87.31 107 SER A C 1
ATOM 835 O O . SER A 1 107 ? -18.190 -3.752 20.364 1.00 87.31 107 SER A O 1
ATOM 837 N N . ALA A 1 108 ? -20.182 -4.761 20.085 1.00 90.12 108 ALA A N 1
ATOM 838 C CA . ALA A 1 108 ? -19.878 -5.342 18.780 1.00 90.12 108 ALA A CA 1
ATOM 839 C C . ALA A 1 108 ? -19.497 -4.263 17.754 1.00 90.12 108 ALA A C 1
ATOM 841 O O . ALA A 1 108 ? -18.459 -4.375 17.101 1.00 90.12 108 ALA A O 1
ATOM 842 N N . LEU A 1 109 ? -20.263 -3.168 17.680 1.00 92.81 109 LEU A N 1
ATOM 843 C CA . LEU A 1 109 ? -19.949 -2.057 16.780 1.00 92.81 109 LEU A CA 1
ATOM 844 C C . LEU A 1 109 ? -18.650 -1.332 17.173 1.00 92.81 109 LEU A C 1
ATOM 846 O O . LEU A 1 109 ? -17.884 -0.931 16.299 1.00 92.81 109 LEU A O 1
ATOM 850 N N . ALA A 1 110 ? -18.355 -1.180 18.467 1.00 93.25 110 ALA A N 1
ATOM 851 C CA . ALA A 1 110 ? -17.086 -0.600 18.907 1.00 93.25 110 ALA A CA 1
ATOM 852 C C . ALA A 1 110 ? -15.880 -1.466 18.490 1.00 93.25 110 ALA A C 1
ATOM 854 O O . ALA A 1 110 ? -14.890 -0.928 17.994 1.00 93.25 110 ALA A O 1
ATOM 855 N N . ILE A 1 111 ? -15.992 -2.793 18.618 1.00 93.50 111 ILE A N 1
ATOM 856 C CA . ILE A 1 111 ? -14.978 -3.760 18.164 1.00 93.50 111 ILE A CA 1
ATOM 857 C C . ILE A 1 111 ? -14.827 -3.719 16.638 1.00 93.50 111 ILE A C 1
ATOM 859 O O . ILE A 1 111 ? -13.711 -3.785 16.122 1.00 93.50 111 ILE A O 1
ATOM 863 N N . TRP A 1 112 ? -15.938 -3.588 15.909 1.00 96.38 112 TRP A N 1
ATOM 864 C CA . TRP A 1 112 ? -15.924 -3.433 14.455 1.00 96.38 112 TRP A CA 1
ATOM 865 C C . TRP A 1 112 ? -15.124 -2.195 14.030 1.00 96.38 112 TRP A C 1
ATOM 867 O O . TRP A 1 112 ? -14.284 -2.285 13.135 1.0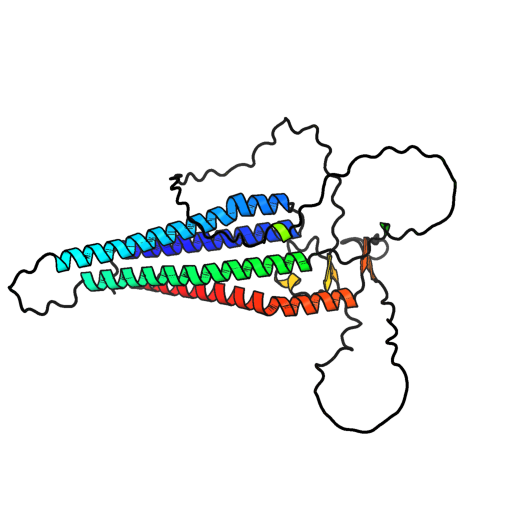0 96.38 112 TRP A O 1
ATOM 877 N N . ILE A 1 113 ? -15.320 -1.056 14.710 1.00 96.56 113 ILE A N 1
ATOM 878 C CA . ILE A 1 113 ? -14.582 0.183 14.421 1.00 96.56 113 ILE A CA 1
ATOM 879 C C . ILE A 1 113 ? -13.077 -0.008 14.649 1.00 96.56 113 ILE A C 1
ATOM 881 O O . ILE A 1 113 ? -12.290 0.440 13.815 1.00 96.56 113 ILE A O 1
ATOM 885 N N . ASP A 1 114 ? -12.665 -0.683 15.727 1.00 96.50 114 ASP A N 1
ATOM 886 C CA . ASP A 1 114 ? -11.244 -0.969 15.979 1.00 96.50 114 ASP A CA 1
ATOM 887 C C . ASP A 1 114 ? -10.631 -1.827 14.873 1.00 96.50 114 ASP A C 1
ATOM 889 O O . ASP A 1 114 ? -9.615 -1.447 14.289 1.00 96.50 114 ASP A O 1
ATOM 893 N N . ARG A 1 115 ? -11.292 -2.937 14.518 1.00 97.12 115 ARG A N 1
ATOM 894 C CA . ARG A 1 115 ? -10.835 -3.826 13.437 1.00 97.12 115 ARG A CA 1
ATOM 895 C C . ARG A 1 115 ? -10.708 -3.083 12.113 1.00 97.12 115 ARG A C 1
ATOM 897 O O . ARG A 1 115 ? -9.697 -3.225 11.427 1.00 97.12 115 ARG A O 1
ATOM 904 N N . LEU A 1 116 ? -11.702 -2.260 11.772 1.00 97.75 116 LEU A N 1
ATOM 905 C CA . LEU A 1 116 ? -11.666 -1.450 10.560 1.00 97.75 116 LEU A CA 1
ATOM 906 C C . LEU A 1 116 ? -10.464 -0.501 10.567 1.00 97.75 116 LEU A C 1
ATOM 908 O O . LEU A 1 116 ? -9.765 -0.376 9.564 1.00 97.75 116 LEU A O 1
ATOM 912 N N . GLN A 1 117 ? -10.220 0.194 11.678 1.00 96.19 117 GLN A N 1
ATOM 913 C CA . GLN A 1 117 ? -9.119 1.149 11.763 1.00 96.19 117 GLN A CA 1
ATOM 914 C C . GLN A 1 117 ? -7.742 0.485 11.735 1.00 96.19 117 GLN A C 1
ATOM 916 O O . GLN A 1 117 ? -6.811 1.068 11.177 1.00 96.19 117 GLN A O 1
ATOM 921 N N . ASP A 1 118 ? -7.611 -0.722 12.279 1.00 97.12 118 ASP A N 1
ATOM 922 C CA . ASP A 1 118 ? -6.383 -1.508 12.188 1.00 97.12 118 ASP A CA 1
ATOM 923 C C . ASP A 1 118 ? -6.086 -1.935 10.747 1.00 97.12 118 ASP A C 1
ATOM 925 O O . ASP A 1 118 ? -4.979 -1.695 10.256 1.00 97.12 118 ASP A O 1
ATOM 929 N N . LEU A 1 119 ? -7.088 -2.480 10.046 1.00 97.94 119 LEU A N 1
ATOM 930 C CA . LEU A 1 119 ? -6.975 -2.828 8.626 1.00 97.94 119 LEU A CA 1
ATOM 931 C C . LEU A 1 119 ? -6.631 -1.602 7.775 1.00 97.94 119 LEU A C 1
ATOM 933 O O . LEU A 1 119 ? -5.771 -1.667 6.900 1.00 97.94 119 LEU A O 1
ATOM 937 N N . GLU A 1 120 ? -7.267 -0.466 8.051 1.00 96.94 120 GLU A N 1
ATOM 938 C CA . GLU A 1 120 ? -7.067 0.766 7.291 1.00 96.94 120 GLU A CA 1
ATOM 939 C C . GLU A 1 120 ? -5.707 1.417 7.531 1.00 96.94 120 GLU A C 1
ATOM 941 O O . GLU A 1 120 ? -5.088 1.924 6.595 1.00 96.94 120 GLU A O 1
ATOM 946 N N . ARG A 1 121 ? -5.188 1.361 8.762 1.00 96.19 121 ARG A N 1
ATOM 947 C CA . ARG A 1 121 ? -3.818 1.797 9.069 1.00 96.19 121 ARG A CA 1
ATOM 948 C C . ARG A 1 121 ? -2.797 0.983 8.275 1.00 96.19 121 ARG A C 1
ATOM 950 O O . ARG A 1 121 ? -1.839 1.537 7.725 1.00 96.19 121 ARG A O 1
ATOM 957 N N . GLU A 1 122 ? -3.004 -0.328 8.188 1.00 97.50 122 GLU A N 1
ATOM 958 C CA . GLU A 1 122 ? -2.147 -1.190 7.383 1.00 97.50 122 GLU A CA 1
ATOM 959 C C . GLU A 1 122 ? -2.308 -0.911 5.882 1.00 97.50 122 GLU A C 1
ATOM 961 O O . GLU A 1 122 ? -1.312 -0.750 5.175 1.00 97.50 122 GLU A O 1
ATOM 966 N N . HIS A 1 123 ? -3.543 -0.769 5.396 1.00 97.19 123 HIS A N 1
ATOM 967 C CA . HIS A 1 123 ? -3.835 -0.473 3.994 1.00 97.19 123 HIS A CA 1
ATOM 968 C C . HIS A 1 123 ? -3.206 0.851 3.545 1.00 97.19 123 HIS A C 1
ATOM 970 O O . HIS A 1 123 ? -2.600 0.907 2.470 1.00 97.19 123 HIS A O 1
ATOM 976 N N . TYR A 1 124 ? -3.252 1.885 4.387 1.00 95.44 124 TYR A N 1
ATOM 977 C CA . TYR A 1 124 ? -2.557 3.150 4.161 1.00 95.44 124 TYR A CA 1
ATOM 978 C C . TYR A 1 124 ? -1.042 2.945 4.014 1.00 95.44 124 TYR A C 1
ATOM 980 O O . TYR A 1 124 ? -0.437 3.411 3.047 1.00 95.44 124 TYR A O 1
ATOM 988 N N . THR A 1 125 ? -0.434 2.189 4.932 1.00 96.31 125 THR A N 1
ATOM 989 C CA . THR A 1 125 ? 1.015 1.924 4.950 1.00 96.31 125 THR A CA 1
ATOM 990 C C . THR A 1 125 ? 1.471 1.162 3.703 1.00 96.31 125 THR A C 1
ATOM 992 O O . THR A 1 125 ? 2.462 1.522 3.064 1.00 96.31 125 THR A O 1
ATOM 995 N N . VAL A 1 126 ? 0.722 0.130 3.309 1.00 96.62 126 VAL A N 1
ATOM 996 C CA . VAL A 1 126 ? 1.000 -0.659 2.100 1.00 96.62 126 VAL A CA 1
ATOM 997 C C . VAL A 1 126 ? 0.814 0.187 0.838 1.00 96.62 126 VAL A C 1
ATOM 999 O O . VAL A 1 126 ? 1.646 0.129 -0.068 1.00 96.62 126 VAL A O 1
ATOM 1002 N N . THR A 1 127 ? -0.227 1.022 0.790 1.00 94.50 127 THR A N 1
ATOM 1003 C CA . THR A 1 127 ? -0.483 1.946 -0.328 1.00 94.50 127 THR A CA 1
ATOM 1004 C C . THR A 1 127 ? 0.649 2.957 -0.494 1.00 94.50 127 THR A C 1
ATOM 1006 O O . THR A 1 127 ? 1.114 3.188 -1.611 1.00 94.50 127 THR A O 1
ATOM 1009 N N . LEU A 1 128 ? 1.146 3.509 0.613 1.00 93.00 128 LEU A N 1
ATOM 1010 C CA . LEU A 1 128 ? 2.299 4.404 0.627 1.00 93.00 128 LEU A CA 1
ATOM 1011 C C . LEU A 1 128 ? 3.569 3.705 0.115 1.00 93.00 128 LEU A C 1
ATOM 1013 O O . LEU A 1 128 ? 4.291 4.253 -0.719 1.00 93.00 128 LEU A O 1
ATOM 1017 N N . SER A 1 129 ? 3.821 2.475 0.570 1.00 94.25 129 SER A N 1
ATOM 1018 C CA . SER A 1 129 ? 4.963 1.673 0.119 1.00 94.25 129 SER A CA 1
ATOM 1019 C C . SER A 1 129 ? 4.907 1.398 -1.389 1.00 94.25 129 SER A C 1
ATOM 1021 O O . SER A 1 129 ? 5.897 1.595 -2.098 1.00 94.25 129 SER A O 1
ATOM 1023 N N . LEU A 1 130 ? 3.728 1.044 -1.915 1.00 94.12 130 LEU A N 1
ATOM 1024 C CA . LEU A 1 130 ? 3.526 0.848 -3.351 1.00 94.12 130 LEU A CA 1
ATOM 1025 C C . LEU A 1 130 ? 3.752 2.142 -4.146 1.00 94.12 130 LEU A C 1
ATOM 1027 O O . LEU A 1 130 ? 4.411 2.110 -5.186 1.00 94.12 130 LEU A O 1
ATOM 1031 N N . ALA A 1 131 ? 3.252 3.281 -3.659 1.00 90.94 131 ALA A N 1
ATOM 1032 C CA . ALA A 1 131 ? 3.466 4.581 -4.295 1.00 90.94 131 ALA A CA 1
ATOM 1033 C C . ALA A 1 131 ? 4.962 4.934 -4.383 1.00 90.94 131 ALA A C 1
ATOM 1035 O O . ALA A 1 131 ? 5.433 5.346 -5.444 1.00 90.94 131 ALA A O 1
ATOM 1036 N N . ASN A 1 132 ? 5.729 4.691 -3.316 1.00 90.25 132 ASN A N 1
ATOM 1037 C CA . ASN A 1 132 ? 7.183 4.881 -3.304 1.00 90.25 132 ASN A CA 1
ATOM 1038 C C . ASN A 1 132 ? 7.890 4.002 -4.341 1.00 90.25 132 ASN A C 1
ATOM 1040 O O . ASN A 1 132 ? 8.668 4.503 -5.154 1.00 90.25 132 ASN A O 1
ATOM 1044 N N . GLN A 1 133 ? 7.563 2.707 -4.373 1.00 92.62 133 GLN A N 1
ATOM 1045 C CA . GLN A 1 133 ? 8.116 1.769 -5.355 1.00 92.62 133 GLN A CA 1
ATOM 1046 C C . GLN A 1 133 ? 7.790 2.179 -6.796 1.00 92.62 133 GLN A C 1
ATOM 1048 O O . GLN A 1 133 ? 8.616 2.021 -7.696 1.00 92.62 133 GLN A O 1
ATOM 1053 N N . LEU A 1 134 ? 6.593 2.718 -7.030 1.00 90.19 134 LEU A N 1
ATOM 1054 C CA . LEU A 1 134 ? 6.177 3.216 -8.339 1.00 90.19 134 LEU A CA 1
ATOM 1055 C C . LEU A 1 134 ? 6.980 4.450 -8.767 1.00 90.19 134 LEU A C 1
ATOM 1057 O O . LEU A 1 134 ? 7.397 4.516 -9.923 1.00 90.19 134 LEU A O 1
ATOM 1061 N N . VAL A 1 135 ? 7.240 5.398 -7.858 1.00 86.19 135 VAL A N 1
ATOM 1062 C CA . VAL A 1 135 ? 8.078 6.580 -8.139 1.00 86.19 135 VAL A CA 1
ATOM 1063 C C . VAL A 1 135 ? 9.492 6.159 -8.534 1.00 86.19 135 VAL A C 1
ATOM 1065 O O . VAL A 1 135 ? 10.008 6.623 -9.550 1.00 86.19 135 VAL A O 1
ATOM 1068 N N . GLU A 1 136 ? 10.102 5.240 -7.786 1.00 87.00 136 GLU A N 1
ATOM 1069 C CA . GLU A 1 136 ? 11.455 4.748 -8.072 1.00 87.00 136 GLU A CA 1
ATOM 1070 C C . GLU A 1 136 ? 11.538 3.985 -9.399 1.00 87.00 136 GLU A C 1
ATOM 1072 O O . GLU A 1 136 ? 12.504 4.122 -10.155 1.00 87.00 136 GLU A O 1
ATOM 1077 N N . HIS A 1 137 ? 10.503 3.217 -9.736 1.00 91.00 137 HIS A N 1
ATOM 1078 C CA . HIS A 1 137 ? 10.444 2.499 -11.007 1.00 91.00 137 HIS A CA 1
ATOM 1079 C C . HIS A 1 137 ? 10.144 3.396 -12.209 1.00 91.00 137 HIS A C 1
ATOM 1081 O O . HIS A 1 137 ? 10.486 3.061 -13.341 1.00 91.00 137 HIS A O 1
ATOM 1087 N N . CYS A 1 138 ? 9.527 4.550 -11.976 1.00 85.12 138 CYS A N 1
ATOM 1088 C CA . CYS A 1 138 ? 9.245 5.536 -13.010 1.00 85.12 138 CYS A CA 1
ATOM 1089 C C . CYS A 1 138 ? 10.385 6.549 -13.199 1.00 85.12 138 CYS A C 1
ATOM 1091 O O . CYS A 1 138 ? 10.193 7.545 -13.891 1.00 85.12 138 CYS A O 1
ATOM 1093 N N . THR A 1 139 ? 11.577 6.336 -12.634 1.00 84.44 139 THR A N 1
ATOM 1094 C CA . THR A 1 139 ? 12.727 7.188 -12.977 1.00 84.44 139 THR A CA 1
ATOM 1095 C C . THR A 1 139 ? 13.189 6.936 -14.423 1.00 84.44 139 THR A C 1
ATOM 1097 O O . THR A 1 139 ? 13.079 5.794 -14.900 1.00 84.44 139 THR A O 1
ATOM 1100 N N . PRO A 1 140 ? 13.679 7.977 -15.133 1.00 83.06 140 PRO A N 1
ATOM 1101 C CA . PRO A 1 140 ? 14.208 7.852 -16.492 1.00 83.06 140 PRO A CA 1
ATOM 1102 C C . PRO A 1 140 ? 15.301 6.788 -16.596 1.00 83.06 140 PRO A C 1
ATOM 1104 O O . PRO A 1 140 ? 16.123 6.644 -15.694 1.00 83.06 140 PRO A O 1
ATOM 1107 N N . ASN A 1 141 ? 15.309 6.052 -17.703 1.00 82.12 141 ASN A N 1
ATOM 1108 C CA . ASN A 1 141 ? 16.230 4.939 -17.946 1.00 82.12 141 ASN A CA 1
ATOM 1109 C C . ASN A 1 141 ? 16.681 4.850 -19.411 1.00 82.12 141 ASN A C 1
ATOM 1111 O O . ASN A 1 141 ? 16.867 3.753 -19.936 1.00 82.12 141 ASN A O 1
ATOM 1115 N N . VAL A 1 142 ? 16.812 5.999 -20.070 1.00 82.25 142 VAL A N 1
ATOM 1116 C CA . VAL A 1 142 ? 17.236 6.107 -21.470 1.00 82.25 142 VAL A CA 1
ATOM 1117 C C . VAL A 1 142 ? 18.380 7.105 -21.610 1.00 82.25 142 VAL A C 1
ATOM 1119 O O . VAL A 1 142 ? 18.490 8.026 -20.803 1.00 82.25 142 VAL A O 1
ATOM 1122 N N . CYS A 1 143 ? 19.189 6.940 -22.654 1.00 78.69 143 CYS A N 1
ATOM 1123 C CA . CYS A 1 143 ? 20.217 7.897 -23.057 1.00 78.69 143 CYS A CA 1
ATOM 1124 C C . CYS A 1 143 ? 19.632 8.843 -24.113 1.00 78.69 143 CYS A C 1
ATOM 1126 O O . CYS A 1 143 ? 19.152 8.384 -25.153 1.00 78.69 143 CYS A O 1
ATOM 1128 N N . LEU A 1 144 ? 19.632 10.149 -23.844 1.00 77.44 144 LEU A N 1
ATOM 1129 C CA . LEU A 1 144 ? 19.117 11.154 -24.778 1.00 77.44 144 LEU A CA 1
ATOM 1130 C C . LEU A 1 144 ? 20.163 11.449 -25.861 1.00 77.44 144 LEU A C 1
ATOM 1132 O O . LEU A 1 144 ? 21.344 11.596 -25.556 1.00 77.44 144 LEU A O 1
ATOM 1136 N N . GLU A 1 145 ? 19.742 11.595 -27.121 1.00 62.00 145 GLU A N 1
ATOM 1137 C CA . GLU A 1 145 ? 20.676 11.879 -28.227 1.00 62.00 145 GLU A CA 1
ATOM 1138 C C . GLU A 1 145 ? 21.473 13.176 -28.013 1.00 62.00 145 GLU A C 1
ATOM 1140 O O . GLU A 1 145 ? 22.643 13.251 -28.378 1.00 62.00 145 GLU A O 1
ATOM 1145 N N . SER A 1 146 ? 20.894 14.161 -27.324 1.00 57.22 146 SER A N 1
ATOM 1146 C CA . SER A 1 146 ? 21.528 15.450 -27.019 1.00 57.22 146 SER A CA 1
ATOM 1147 C C . SER A 1 146 ? 22.735 15.382 -26.070 1.00 57.22 146 SER A C 1
ATOM 1149 O O . SER A 1 146 ? 23.398 16.394 -25.876 1.00 57.22 146 SER A O 1
ATOM 1151 N N . GLU A 1 147 ? 23.040 14.223 -25.481 1.00 52.03 147 GLU A N 1
ATOM 1152 C CA . GLU A 1 147 ? 24.258 14.009 -24.679 1.00 52.03 147 GLU A CA 1
ATOM 1153 C C . GLU A 1 147 ? 25.405 13.376 -25.498 1.00 52.03 147 GLU A C 1
ATOM 1155 O O . GLU A 1 147 ? 26.474 13.099 -24.959 1.00 52.03 147 GLU A O 1
ATOM 1160 N N . SER A 1 148 ? 25.203 13.173 -26.807 1.00 40.88 148 SER A N 1
ATOM 1161 C CA . SER A 1 148 ? 26.060 12.341 -27.668 1.00 40.88 148 SER A CA 1
ATOM 1162 C C . SER A 1 148 ? 26.954 13.118 -28.649 1.00 40.88 148 SER A C 1
ATOM 1164 O O . SER A 1 148 ? 27.412 12.530 -29.625 1.00 40.88 148 SER A O 1
ATOM 1166 N N . GLU A 1 149 ? 27.246 14.404 -28.423 1.00 34.91 149 GLU A N 1
ATOM 1167 C CA . GLU A 1 149 ? 28.269 15.129 -29.205 1.00 34.91 149 GLU A CA 1
ATOM 1168 C C . GLU A 1 149 ? 29.629 15.171 -28.478 1.00 34.91 149 GLU A C 1
ATOM 1170 O O . GLU A 1 149 ? 29.851 16.024 -27.615 1.00 34.91 149 GLU A O 1
ATOM 1175 N N . PRO A 1 150 ? 30.596 14.309 -28.845 1.00 34.25 150 PRO A N 1
ATOM 1176 C CA . PRO A 1 150 ? 32.002 14.543 -28.568 1.00 34.25 150 PRO A CA 1
ATOM 1177 C C . PRO A 1 150 ? 32.700 15.200 -29.773 1.00 34.25 150 PRO A C 1
ATOM 1179 O O . PRO A 1 150 ? 32.827 14.612 -30.840 1.00 34.25 150 PRO A O 1
ATOM 1182 N N . SER A 1 151 ? 33.240 16.399 -29.538 1.00 32.38 151 SER A N 1
ATOM 1183 C CA . SER A 1 151 ? 34.468 16.951 -30.134 1.00 32.38 151 SER A CA 1
ATOM 1184 C C . SER A 1 151 ? 34.664 16.841 -31.658 1.00 32.38 151 SER A C 1
ATOM 1186 O O . SER A 1 151 ? 35.292 15.904 -32.151 1.00 32.38 151 SER A O 1
ATOM 1188 N N . THR A 1 152 ? 34.407 17.948 -32.361 1.00 36.25 152 THR A N 1
ATOM 1189 C CA . THR A 1 152 ? 35.304 18.398 -33.440 1.00 36.25 152 THR A CA 1
ATOM 1190 C C . THR A 1 152 ? 35.684 19.862 -33.255 1.00 36.25 152 THR A C 1
ATOM 1192 O O . THR A 1 152 ? 34.838 20.730 -33.068 1.00 36.25 152 THR A O 1
ATOM 1195 N N . ALA A 1 153 ? 36.995 20.086 -33.279 1.00 34.16 153 ALA A N 1
ATOM 1196 C CA . ALA A 1 153 ? 37.707 21.346 -33.154 1.00 34.16 153 ALA A CA 1
ATOM 1197 C C . ALA A 1 153 ? 37.135 22.498 -33.995 1.00 34.16 153 ALA A C 1
ATOM 1199 O O . ALA A 1 153 ? 36.987 22.343 -35.203 1.00 34.16 153 ALA A O 1
ATOM 1200 N N . ALA A 1 154 ? 36.963 23.670 -33.377 1.00 39.50 154 ALA A N 1
ATOM 1201 C CA . ALA A 1 154 ? 37.269 24.969 -33.978 1.00 39.50 154 ALA A CA 1
ATOM 1202 C C . ALA A 1 154 ? 37.123 26.103 -32.945 1.00 39.50 154 ALA A C 1
ATOM 1204 O O . ALA A 1 154 ? 36.053 26.347 -32.405 1.00 39.50 154 ALA A O 1
ATOM 1205 N N . GLU A 1 155 ? 38.236 26.809 -32.763 1.00 45.72 155 GLU A N 1
ATOM 1206 C CA . GLU A 1 155 ? 38.327 28.245 -32.482 1.00 45.72 155 GLU A CA 1
ATOM 1207 C C . GLU A 1 155 ? 38.133 28.777 -31.050 1.00 45.72 155 GLU A C 1
ATOM 1209 O O . GLU A 1 155 ? 37.053 28.949 -30.493 1.00 45.72 155 GLU A O 1
ATOM 1214 N N . ALA A 1 156 ? 39.297 29.144 -30.509 1.00 34.53 156 ALA A N 1
ATOM 1215 C CA . ALA A 1 156 ? 39.523 30.058 -29.410 1.00 34.53 156 ALA A CA 1
ATOM 1216 C C . ALA A 1 156 ? 38.804 31.404 -29.605 1.00 34.53 156 ALA A C 1
ATOM 1218 O O . ALA A 1 156 ? 38.941 32.050 -30.642 1.00 34.53 156 ALA A O 1
ATOM 1219 N N . GLY A 1 157 ? 38.135 31.888 -28.557 1.00 41.28 157 GLY A N 1
ATOM 1220 C CA . GLY A 1 157 ? 37.463 33.182 -28.618 1.00 41.28 157 GLY A CA 1
ATOM 1221 C C . GLY A 1 157 ? 36.917 33.687 -27.288 1.00 41.28 157 GLY A C 1
ATOM 1222 O O . GLY A 1 157 ? 35.713 33.777 -27.134 1.00 41.28 157 GLY A O 1
ATOM 1223 N N . LYS A 1 158 ? 37.832 34.081 -26.392 1.00 45.06 158 LYS A N 1
ATOM 1224 C CA . LYS A 1 158 ? 37.692 35.104 -25.332 1.00 45.06 158 LYS A CA 1
ATOM 1225 C C . LYS A 1 158 ? 36.642 34.917 -24.219 1.00 45.06 158 LYS A C 1
ATOM 1227 O O . LYS A 1 158 ? 35.441 34.837 -24.425 1.00 45.06 158 LYS A O 1
ATOM 1232 N N . ALA A 1 159 ? 37.181 34.987 -23.005 1.00 35.81 159 ALA A N 1
ATOM 1233 C CA . ALA A 1 159 ? 36.506 35.104 -21.725 1.00 35.81 159 ALA A CA 1
ATOM 1234 C C . ALA A 1 159 ? 35.601 36.344 -21.618 1.00 35.81 159 ALA A C 1
ATOM 1236 O O . ALA A 1 159 ? 36.036 37.431 -21.984 1.00 35.81 159 ALA A O 1
ATOM 1237 N N . GLU A 1 160 ? 34.433 36.178 -20.993 1.00 46.66 160 GLU A N 1
ATOM 1238 C CA . GLU A 1 160 ? 33.979 37.034 -19.891 1.00 46.66 160 GLU A CA 1
ATOM 1239 C C . GLU A 1 160 ? 33.182 36.188 -18.886 1.00 46.66 160 GLU A C 1
ATOM 1241 O O . GLU A 1 160 ? 32.250 35.459 -19.224 1.00 46.66 160 GLU A O 1
ATOM 1246 N N . GLU A 1 161 ? 33.634 36.252 -17.639 1.00 35.12 161 GLU A N 1
ATOM 1247 C CA . GLU A 1 161 ? 33.181 35.492 -16.484 1.00 35.12 161 GLU A CA 1
ATOM 1248 C C . GLU A 1 161 ? 32.013 36.239 -15.826 1.00 35.12 161 GLU A C 1
ATOM 1250 O O . GLU A 1 161 ? 32.187 37.296 -15.222 1.00 35.12 161 GLU A O 1
ATOM 1255 N N . GLY A 1 162 ? 30.801 35.706 -15.977 1.00 36.38 162 GLY A N 1
ATOM 1256 C CA . GLY A 1 162 ? 29.583 36.252 -15.385 1.00 36.38 162 GLY A CA 1
ATOM 1257 C C . GLY A 1 162 ? 28.731 35.132 -14.808 1.00 36.38 162 GLY A C 1
ATOM 1258 O O . GLY A 1 162 ? 27.914 34.547 -15.508 1.00 36.38 162 GLY A O 1
ATOM 1259 N N . THR A 1 163 ? 28.942 34.817 -13.533 1.00 30.77 163 THR A N 1
ATOM 1260 C CA . THR A 1 163 ? 28.227 33.788 -12.766 1.00 30.77 163 THR A CA 1
ATOM 1261 C C . THR A 1 163 ? 26.799 34.232 -12.417 1.00 30.77 163 THR A C 1
ATOM 1263 O O . THR A 1 163 ? 26.651 35.201 -11.670 1.00 30.77 163 THR A O 1
ATOM 1266 N N . PRO A 1 164 ? 25.735 33.486 -12.786 1.00 37.78 164 PRO A N 1
ATOM 1267 C CA . PRO A 1 164 ? 24.468 33.540 -12.081 1.00 37.78 164 PRO A CA 1
ATOM 1268 C C . PRO A 1 164 ? 24.230 32.221 -11.337 1.00 37.78 164 PRO A C 1
ATOM 1270 O O . PRO A 1 164 ? 24.104 31.133 -11.896 1.00 37.78 164 PRO A O 1
ATOM 1273 N N . LYS A 1 165 ? 24.162 32.376 -10.021 1.00 31.44 165 LYS A N 1
ATOM 1274 C CA . LYS A 1 165 ? 23.757 31.425 -8.986 1.00 31.44 165 LYS A CA 1
ATOM 1275 C C . LYS A 1 165 ? 22.492 30.643 -9.408 1.00 31.44 165 LYS A C 1
ATOM 1277 O O . LYS A 1 165 ? 21.398 31.198 -9.397 1.00 31.44 165 LYS A O 1
ATOM 1282 N N . ARG A 1 166 ? 22.618 29.356 -9.770 1.00 35.16 166 ARG A N 1
ATOM 1283 C CA . ARG A 1 166 ? 21.466 28.451 -9.968 1.00 35.16 166 ARG A CA 1
ATOM 1284 C C . ARG A 1 166 ? 20.953 27.958 -8.613 1.00 35.16 166 ARG A C 1
ATOM 1286 O O . ARG A 1 166 ? 21.441 26.979 -8.064 1.00 35.16 166 ARG A O 1
ATOM 1293 N N . THR A 1 167 ? 19.958 28.658 -8.086 1.00 31.73 167 THR A N 1
ATOM 1294 C CA . THR A 1 167 ? 19.027 28.175 -7.057 1.00 31.73 167 THR A CA 1
ATOM 1295 C C . THR A 1 167 ? 17.831 27.524 -7.746 1.00 31.73 167 THR A C 1
ATOM 1297 O O . THR A 1 167 ? 17.135 28.195 -8.503 1.00 31.73 167 THR A O 1
ATOM 1300 N N . GLY A 1 168 ? 17.589 26.237 -7.496 1.00 31.72 168 GLY A N 1
ATOM 1301 C CA . GLY A 1 168 ? 16.426 25.522 -8.029 1.00 31.72 168 GLY A CA 1
ATOM 1302 C C . GLY A 1 168 ? 16.656 24.019 -8.098 1.00 31.72 168 GLY A C 1
ATOM 1303 O O . GLY A 1 168 ? 16.634 23.445 -9.181 1.00 31.72 168 GLY A O 1
ATOM 1304 N N . GLU A 1 169 ? 16.940 23.400 -6.955 1.00 36.38 169 GLU A N 1
ATOM 1305 C CA . GLU A 1 169 ? 16.971 21.944 -6.828 1.00 36.38 169 GLU A CA 1
ATOM 1306 C C . GLU A 1 169 ? 15.537 21.413 -7.032 1.00 36.38 169 GLU A C 1
ATOM 1308 O O . GLU A 1 169 ? 14.609 21.927 -6.396 1.00 36.38 169 GLU A O 1
ATOM 1313 N N . PRO A 1 170 ? 15.298 20.462 -7.953 1.00 39.62 170 PRO A N 1
ATOM 1314 C CA . PRO A 1 170 ? 13.970 19.897 -8.138 1.00 39.62 170 PRO A CA 1
ATOM 1315 C C . PRO A 1 170 ? 13.583 19.155 -6.858 1.00 39.62 170 PRO A C 1
ATOM 1317 O O . PRO A 1 170 ? 14.314 18.274 -6.415 1.00 39.62 170 PRO A O 1
ATOM 1320 N N . ALA A 1 171 ? 12.450 19.532 -6.259 1.00 42.75 171 ALA A N 1
ATOM 1321 C CA . ALA A 1 171 ? 11.934 18.910 -5.046 1.00 42.75 171 ALA A CA 1
ATOM 1322 C C . ALA A 1 171 ? 11.884 17.383 -5.219 1.00 42.75 171 ALA A C 1
ATOM 1324 O O . ALA A 1 171 ? 11.100 16.865 -6.018 1.00 42.75 171 ALA A O 1
ATOM 1325 N N . ASP A 1 172 ? 12.754 16.683 -4.489 1.00 47.91 172 ASP A N 1
ATOM 1326 C CA . ASP A 1 172 ? 12.826 15.231 -4.490 1.00 47.91 172 ASP A CA 1
ATOM 1327 C C . ASP A 1 172 ? 11.489 14.676 -3.990 1.00 47.91 172 ASP A C 1
ATOM 1329 O O . ASP A 1 172 ? 11.108 14.853 -2.830 1.00 47.91 172 ASP A O 1
ATOM 1333 N N . ILE A 1 173 ? 10.763 14.002 -4.883 1.00 47.22 173 ILE A N 1
ATOM 1334 C CA . ILE A 1 173 ? 9.476 13.358 -4.599 1.00 47.22 173 ILE A CA 1
ATOM 1335 C C . ILE A 1 173 ? 9.628 12.360 -3.438 1.00 47.22 173 ILE A C 1
ATOM 1337 O O . ILE A 1 173 ? 8.669 12.127 -2.706 1.00 47.22 173 ILE A O 1
ATOM 1341 N N . LYS A 1 174 ? 10.835 11.827 -3.192 1.00 51.09 174 LYS A N 1
ATOM 1342 C CA . LYS A 1 174 ? 11.107 10.953 -2.042 1.00 51.09 174 LYS A CA 1
ATOM 1343 C C . LYS A 1 174 ? 11.001 11.677 -0.696 1.00 51.09 174 LYS A C 1
ATOM 1345 O O . LYS A 1 174 ? 10.719 11.038 0.315 1.00 51.09 174 LYS A O 1
ATOM 1350 N N . SER A 1 175 ? 11.152 13.005 -0.659 1.00 54.84 175 SER A N 1
ATOM 1351 C CA . SER A 1 175 ? 10.924 13.803 0.553 1.00 54.84 175 SER A CA 1
ATOM 1352 C C . SER A 1 175 ? 9.447 13.883 0.951 1.00 54.84 175 SER A C 1
ATOM 1354 O O . SER A 1 175 ? 9.158 14.268 2.081 1.00 54.84 175 SER A O 1
ATOM 1356 N N . LEU A 1 176 ? 8.515 13.525 0.060 1.00 46.38 176 LEU A N 1
ATOM 1357 C CA . LEU A 1 176 ? 7.071 13.569 0.325 1.00 46.38 176 LEU A CA 1
ATOM 1358 C C . LEU A 1 176 ? 6.561 12.394 1.160 1.00 46.38 176 LEU A C 1
ATOM 1360 O O . LEU A 1 176 ? 5.416 12.417 1.602 1.00 46.38 176 LEU A O 1
ATOM 1364 N N . PHE A 1 177 ? 7.385 11.364 1.341 1.00 47.19 177 PHE A N 1
ATOM 1365 C CA . PHE A 1 177 ? 6.950 10.077 1.875 1.00 47.19 177 PHE A CA 1
ATOM 1366 C C . PHE A 1 177 ? 7.780 9.608 3.071 1.00 47.19 177 PHE A C 1
ATOM 1368 O O . PHE A 1 177 ? 7.751 8.427 3.423 1.00 47.19 177 PHE A O 1
ATOM 1375 N N . LYS A 1 178 ? 8.516 10.523 3.713 1.00 44.12 178 LYS A N 1
ATOM 1376 C CA . LYS A 1 178 ? 9.087 10.246 5.030 1.00 44.12 178 LYS A CA 1
ATOM 1377 C C . LYS A 1 178 ? 7.933 10.184 6.037 1.00 44.12 178 LYS A C 1
ATOM 1379 O O . LYS A 1 178 ? 7.137 11.119 6.070 1.00 44.12 178 LYS A O 1
ATOM 1384 N N . PRO A 1 179 ? 7.806 9.101 6.821 1.00 40.75 179 PRO A N 1
ATOM 1385 C CA . PRO A 1 179 ? 6.841 9.064 7.904 1.00 40.75 179 PRO A CA 1
ATOM 1386 C C . PRO A 1 179 ? 7.248 10.138 8.915 1.00 40.75 179 PRO A C 1
ATOM 1388 O O . PRO A 1 179 ? 8.340 10.063 9.482 1.00 40.75 179 PRO A O 1
ATOM 1391 N N . ASP A 1 180 ? 6.404 11.152 9.102 1.00 41.34 180 ASP A N 1
ATOM 1392 C CA . ASP A 1 180 ? 6.558 12.094 10.205 1.00 41.34 180 ASP A CA 1
ATOM 1393 C C . ASP A 1 180 ? 6.377 11.307 11.507 1.00 41.34 180 ASP A C 1
ATOM 1395 O O . ASP A 1 180 ? 5.274 10.986 11.943 1.00 41.34 180 ASP A O 1
ATOM 1399 N N . SER A 1 181 ? 7.513 10.928 12.088 1.00 32.22 181 SER A N 1
ATOM 1400 C CA . SER A 1 181 ? 7.642 10.407 13.442 1.00 32.22 181 SER A CA 1
ATOM 1401 C C . SER A 1 181 ? 7.362 11.551 14.414 1.00 32.22 181 SER A C 1
ATOM 1403 O O . SER A 1 181 ? 8.284 12.229 14.862 1.00 32.22 181 SER A O 1
ATOM 1405 N N . SER A 1 182 ? 6.087 11.782 14.703 1.00 41.44 182 SER A N 1
ATOM 1406 C CA . SER A 1 182 ? 5.624 12.653 15.781 1.00 41.44 182 SER A CA 1
ATOM 1407 C C . SER A 1 182 ? 4.214 12.222 16.186 1.00 41.44 182 SER A C 1
ATOM 1409 O O . SER A 1 182 ? 3.234 12.907 15.900 1.00 41.44 182 SER A O 1
ATOM 1411 N N . ASP A 1 183 ? 4.127 11.061 16.840 1.00 37.88 183 ASP A N 1
ATOM 1412 C CA . ASP A 1 183 ? 3.085 10.810 17.838 1.00 37.88 183 ASP A CA 1
ATOM 1413 C C . ASP A 1 183 ? 3.315 11.819 18.971 1.00 37.88 183 ASP A C 1
ATOM 1415 O O . ASP A 1 183 ? 4.110 11.572 19.870 1.00 37.88 183 ASP A O 1
ATOM 1419 N N . ASP A 1 184 ? 2.690 12.990 18.882 1.00 40.06 184 ASP A N 1
ATOM 1420 C CA . ASP A 1 184 ? 2.438 13.837 20.043 1.00 40.06 184 ASP A CA 1
ATOM 1421 C C . ASP A 1 184 ? 1.174 14.661 19.797 1.00 40.06 184 ASP A C 1
ATOM 1423 O O . ASP A 1 184 ? 0.993 15.354 18.794 1.00 40.06 184 ASP A O 1
ATOM 1427 N N . GLU A 1 185 ? 0.255 14.486 20.730 1.00 34.22 185 GLU A N 1
ATOM 1428 C CA . GLU A 1 185 ? -1.113 14.951 20.715 1.00 34.22 185 GLU A CA 1
ATOM 1429 C C . GLU A 1 185 ? -1.206 16.481 20.762 1.00 34.22 185 GLU A C 1
ATOM 1431 O O . GLU A 1 185 ? -0.624 17.117 21.636 1.00 34.22 185 GLU A O 1
ATOM 1436 N N . GLN A 1 186 ? -2.044 17.077 19.910 1.00 36.47 186 GLN A N 1
ATOM 1437 C CA . GLN A 1 186 ? -2.733 18.325 20.243 1.00 36.47 186 GLN A CA 1
ATOM 1438 C C . GLN A 1 186 ? -4.094 18.369 19.543 1.00 36.47 186 GLN A C 1
ATOM 1440 O O . GLN A 1 186 ? -4.226 18.623 18.347 1.00 36.47 186 GLN A O 1
ATOM 1445 N N . TYR A 1 187 ? -5.124 18.071 20.334 1.00 31.84 187 TYR A N 1
ATOM 1446 C CA . TYR A 1 187 ? -6.526 18.253 19.992 1.00 31.84 187 TYR A CA 1
ATOM 1447 C C . TYR A 1 187 ? -6.823 19.750 19.842 1.00 31.84 187 TYR A C 1
ATOM 1449 O O . TYR A 1 187 ? -6.887 20.462 20.841 1.00 31.84 187 TYR A O 1
ATOM 1457 N N . GLU A 1 188 ? -7.085 20.219 18.623 1.00 34.94 188 GLU A N 1
ATOM 1458 C CA . GLU A 1 188 ? -7.810 21.475 18.417 1.00 34.94 188 GLU A CA 1
ATOM 1459 C C . GLU A 1 188 ? -9.096 21.197 17.629 1.00 34.94 188 GLU A C 1
ATOM 1461 O O . GLU A 1 188 ? -9.107 20.904 16.432 1.00 34.94 188 GLU A O 1
ATOM 1466 N N . LEU A 1 189 ? -10.207 21.215 18.364 1.00 30.03 189 LEU A N 1
ATOM 1467 C CA . LEU A 1 189 ? -11.554 20.958 17.881 1.00 30.03 189 LEU A CA 1
ATOM 1468 C C . LEU A 1 189 ? -12.051 22.179 17.088 1.00 30.03 189 LEU A C 1
ATOM 1470 O O . LEU A 1 189 ? -12.676 23.078 17.644 1.00 30.03 189 LEU A O 1
ATOM 1474 N N . VAL A 1 190 ? -11.780 22.234 15.783 1.00 37.62 190 VAL A N 1
ATOM 1475 C CA . VAL A 1 190 ? -12.395 23.238 14.902 1.00 37.62 190 VAL A CA 1
ATOM 1476 C C . VAL A 1 190 ? -13.670 22.652 14.297 1.00 37.62 190 VAL A C 1
ATOM 1478 O O . VAL A 1 190 ? -13.638 21.937 13.296 1.00 37.62 190 VAL A O 1
ATOM 1481 N N . GLU A 1 191 ? -14.817 22.982 14.895 1.00 31.64 191 GLU A N 1
ATOM 1482 C CA . GLU A 1 191 ? -16.138 22.797 14.287 1.00 31.64 191 GLU A CA 1
ATOM 1483 C C . GLU A 1 191 ? -16.233 23.609 12.982 1.00 31.64 191 GLU A C 1
ATOM 1485 O O . GLU A 1 191 ? -16.632 24.776 12.964 1.00 31.64 191 GLU A O 1
ATOM 1490 N N . ARG A 1 192 ? -15.890 22.997 11.844 1.00 35.66 192 ARG A N 1
ATOM 1491 C CA . ARG A 1 192 ? -16.271 23.509 10.522 1.00 35.66 192 ARG A CA 1
ATOM 1492 C C . ARG A 1 192 ? -17.452 22.709 9.989 1.00 35.66 192 ARG A C 1
ATOM 1494 O O . ARG A 1 192 ? -17.329 21.546 9.621 1.00 35.66 192 ARG A O 1
ATOM 1501 N N . ARG A 1 193 ? -18.612 23.373 9.950 1.00 34.94 193 ARG A N 1
ATOM 1502 C CA . ARG A 1 193 ? -19.846 22.904 9.302 1.00 34.94 193 ARG A CA 1
ATOM 1503 C C . ARG A 1 193 ? -19.573 22.431 7.863 1.00 34.94 193 ARG A C 1
ATOM 1505 O O . ARG A 1 193 ? -18.831 23.113 7.151 1.00 34.94 193 ARG A O 1
ATOM 1512 N N . PRO A 1 194 ? -20.217 21.345 7.397 1.00 33.28 194 PRO A N 1
ATOM 1513 C CA . PRO A 1 194 ? -20.066 20.849 6.037 1.00 33.28 194 PRO A CA 1
ATOM 1514 C C . PRO A 1 194 ? -20.866 21.736 5.079 1.00 33.28 194 PRO A C 1
ATOM 1516 O O . PRO A 1 194 ? -22.000 21.438 4.718 1.00 33.28 194 PRO A O 1
ATOM 1519 N N . ASN A 1 195 ? -20.279 22.857 4.665 1.00 35.25 195 ASN A N 1
ATOM 1520 C CA . ASN A 1 195 ? -20.710 23.518 3.444 1.00 35.25 195 ASN A CA 1
ATOM 1521 C C . ASN A 1 195 ? -19.940 22.873 2.297 1.00 35.25 195 ASN A C 1
ATOM 1523 O O . ASN A 1 195 ? -18.759 23.151 2.098 1.00 35.25 195 ASN A O 1
ATOM 1527 N N . HIS A 1 196 ? -20.630 22.015 1.548 1.00 31.55 196 HIS A N 1
ATOM 1528 C CA . HIS A 1 196 ? -20.252 21.639 0.193 1.00 31.55 196 HIS A CA 1
ATOM 1529 C C . HIS A 1 196 ? -20.139 22.913 -0.654 1.00 31.55 196 HIS A C 1
ATOM 1531 O O . HIS A 1 196 ? -21.101 23.356 -1.276 1.00 31.55 196 HIS A O 1
ATOM 1537 N N . ILE A 1 197 ? -18.964 23.536 -0.649 1.00 33.84 197 ILE A N 1
ATOM 1538 C CA . ILE A 1 197 ? -18.596 24.555 -1.618 1.00 33.84 197 ILE A CA 1
ATOM 1539 C C . ILE A 1 197 ? -17.735 23.826 -2.632 1.00 33.84 197 ILE A C 1
ATOM 1541 O O . ILE A 1 197 ? -16.604 23.439 -2.347 1.00 33.84 197 ILE A O 1
ATOM 1545 N N . ALA A 1 198 ? -18.299 23.609 -3.819 1.00 31.31 198 ALA A N 1
ATOM 1546 C CA . ALA A 1 198 ? -17.512 23.350 -5.008 1.00 31.31 198 ALA A CA 1
ATOM 1547 C C . ALA A 1 198 ? -16.502 24.498 -5.130 1.00 31.31 198 ALA A C 1
ATOM 1549 O O . ALA A 1 198 ? -16.849 25.606 -5.540 1.00 31.31 198 ALA A O 1
ATOM 1550 N N . HIS A 1 199 ? -15.270 24.270 -4.681 1.00 35.16 199 HIS A N 1
ATOM 1551 C CA . HIS A 1 199 ? -14.201 25.232 -4.858 1.00 35.16 199 HIS A CA 1
ATOM 1552 C C . HIS A 1 199 ? -13.833 25.220 -6.337 1.00 35.16 199 HIS A C 1
ATOM 1554 O O . HIS A 1 199 ? -13.036 24.405 -6.799 1.00 35.16 199 HIS A O 1
ATOM 1560 N N . SER A 1 200 ? -14.456 26.135 -7.084 1.00 32.41 200 SER A N 1
ATOM 1561 C CA . SER A 1 200 ? -13.894 26.656 -8.323 1.00 32.41 200 SER A CA 1
ATOM 1562 C C . SER A 1 200 ? -12.407 26.941 -8.094 1.00 32.41 200 SER A C 1
ATOM 1564 O O . SER A 1 200 ? -12.059 27.482 -7.036 1.00 32.41 200 SER A O 1
ATOM 1566 N N . PRO A 1 201 ? -11.525 26.578 -9.040 1.00 38.69 201 PRO A N 1
ATOM 1567 C CA . PRO A 1 201 ? -10.103 26.844 -8.898 1.00 38.69 201 PRO A CA 1
ATOM 1568 C C . PRO A 1 201 ? -9.905 28.343 -8.630 1.00 38.69 201 PRO A C 1
ATOM 1570 O O . PRO A 1 201 ? -10.620 29.160 -9.222 1.00 38.69 201 PRO A O 1
ATOM 1573 N N . PRO A 1 202 ? -8.986 28.726 -7.727 1.00 39.94 202 PRO A N 1
ATOM 1574 C CA . PRO A 1 202 ? -8.723 30.129 -7.461 1.00 39.94 202 PRO A CA 1
ATOM 1575 C C . PRO A 1 202 ? -8.357 30.810 -8.781 1.00 39.94 202 PRO A C 1
ATOM 1577 O O . PRO A 1 202 ? -7.463 30.355 -9.496 1.00 39.94 202 PRO A O 1
ATOM 1580 N N . ALA A 1 203 ? -9.083 31.879 -9.117 1.00 36.44 203 ALA A N 1
ATOM 1581 C CA . ALA A 1 203 ? -8.743 32.724 -10.251 1.00 36.44 203 ALA A CA 1
ATOM 1582 C C . ALA A 1 203 ? -7.277 33.170 -10.097 1.00 36.44 203 ALA A C 1
ATOM 1584 O O . ALA A 1 203 ? -6.884 33.565 -8.992 1.00 36.44 203 ALA A O 1
ATOM 1585 N N . PRO A 1 204 ? -6.452 33.084 -11.154 1.00 37.66 204 PRO A N 1
ATOM 1586 C CA . PRO A 1 204 ? -5.047 33.436 -11.053 1.00 37.66 204 PRO A CA 1
ATOM 1587 C C . PRO A 1 204 ? -4.941 34.901 -10.631 1.00 37.66 204 PRO A C 1
ATOM 1589 O O . PRO A 1 204 ? -5.479 35.795 -11.286 1.00 37.66 204 PRO A O 1
ATOM 1592 N N . SER A 1 205 ? -4.268 35.141 -9.506 1.00 35.72 205 SER A N 1
ATOM 1593 C CA . SER A 1 205 ? -3.923 36.488 -9.068 1.00 35.72 205 SER A CA 1
ATOM 1594 C C . SER A 1 205 ? -3.130 37.178 -10.178 1.00 35.72 205 SER A C 1
ATOM 1596 O O . SER A 1 205 ? -2.055 36.722 -10.570 1.00 35.72 205 SER A O 1
ATOM 1598 N N . ILE A 1 206 ? -3.666 38.295 -10.671 1.00 41.53 206 ILE A N 1
ATOM 1599 C CA . ILE A 1 206 ? -3.128 39.104 -11.778 1.00 41.53 206 ILE A CA 1
ATOM 1600 C C . ILE A 1 206 ? -1.757 39.735 -11.416 1.00 41.53 206 ILE A C 1
ATOM 1602 O O . ILE A 1 206 ? -1.090 40.318 -12.262 1.00 41.53 206 ILE A O 1
ATOM 1606 N N . ALA A 1 207 ? -1.265 39.552 -10.185 1.00 39.09 207 ALA A N 1
ATOM 1607 C CA . ALA A 1 207 ? 0.040 40.042 -9.735 1.00 39.09 207 ALA A CA 1
ATOM 1608 C C . ALA A 1 207 ? 1.239 39.117 -10.060 1.00 39.09 207 ALA A C 1
ATOM 1610 O O . ALA A 1 207 ? 2.378 39.517 -9.835 1.00 39.09 207 ALA A O 1
ATOM 1611 N N . ALA A 1 208 ? 1.026 37.906 -10.594 1.00 39.31 208 ALA A N 1
ATOM 1612 C CA . ALA A 1 208 ? 2.108 36.956 -10.914 1.00 39.31 208 ALA A CA 1
ATOM 1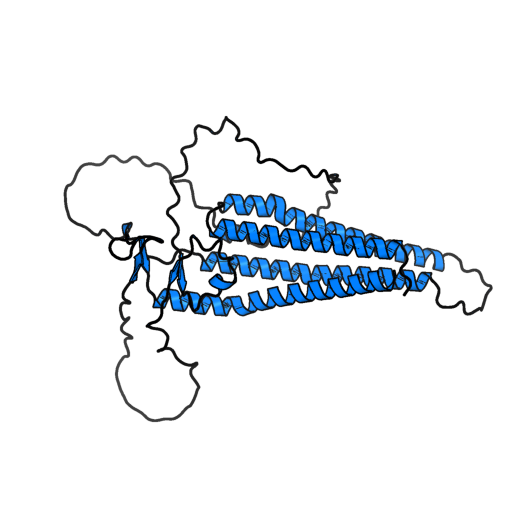613 C C . ALA A 1 208 ? 2.591 37.001 -12.383 1.00 39.31 208 ALA A C 1
ATOM 1615 O O . ALA A 1 208 ? 3.399 36.171 -12.797 1.00 39.31 208 ALA A O 1
ATOM 1616 N N . ALA A 1 209 ? 2.129 37.971 -13.179 1.00 36.28 209 ALA A N 1
ATOM 1617 C CA . ALA A 1 209 ? 2.330 38.039 -14.633 1.00 36.28 209 ALA A CA 1
ATOM 1618 C C . ALA A 1 209 ? 3.761 38.397 -15.112 1.00 36.28 209 ALA A C 1
ATOM 1620 O O . ALA A 1 209 ? 3.949 38.668 -16.295 1.00 36.28 209 ALA A O 1
ATOM 1621 N N . SER A 1 210 ? 4.768 38.371 -14.231 1.00 40.84 210 SER A N 1
ATOM 1622 C CA . SER A 1 210 ? 6.162 38.730 -14.562 1.00 40.84 210 SER A CA 1
ATOM 1623 C C . SER A 1 210 ? 7.192 37.636 -14.254 1.00 40.84 210 SER A C 1
ATOM 1625 O O . SER A 1 210 ? 8.392 37.891 -14.344 1.00 40.84 210 SER A O 1
ATOM 1627 N N . ALA A 1 211 ? 6.766 36.421 -13.894 1.00 41.72 211 ALA A N 1
ATOM 1628 C CA . ALA A 1 211 ? 7.683 35.287 -13.785 1.00 41.72 211 ALA A CA 1
ATOM 1629 C C . ALA A 1 211 ? 7.867 34.633 -15.168 1.00 41.72 211 ALA A C 1
ATOM 1631 O O . ALA A 1 211 ? 6.863 34.347 -15.828 1.00 41.72 211 ALA A O 1
ATOM 1632 N N . PRO A 1 212 ? 9.108 34.387 -15.633 1.00 38.94 212 PRO A N 1
ATOM 1633 C CA . PRO A 1 212 ? 9.323 33.653 -16.872 1.00 38.94 212 PRO A CA 1
ATOM 1634 C C . PRO A 1 212 ? 8.662 32.278 -16.749 1.00 38.94 212 PRO A C 1
ATOM 1636 O O . PRO A 1 212 ? 8.813 31.604 -15.727 1.00 38.94 212 PRO A O 1
ATOM 1639 N N . ALA A 1 213 ? 7.910 31.879 -17.778 1.00 43.25 213 ALA A N 1
ATOM 1640 C CA . ALA A 1 213 ? 7.354 30.536 -17.850 1.00 43.25 213 ALA A CA 1
ATOM 1641 C C . ALA A 1 213 ? 8.497 29.525 -17.631 1.00 43.25 213 ALA A C 1
ATOM 1643 O O . ALA A 1 213 ? 9.546 29.672 -18.270 1.00 43.25 213 ALA A O 1
ATOM 1644 N N . PRO A 1 214 ? 8.348 28.541 -16.724 1.00 43.31 214 PRO A N 1
ATOM 1645 C CA . PRO A 1 214 ? 9.362 27.513 -16.562 1.00 43.31 214 PRO A CA 1
ATOM 1646 C C . PRO A 1 214 ? 9.590 26.856 -17.923 1.00 43.31 214 PRO A C 1
ATOM 1648 O O . PRO A 1 214 ?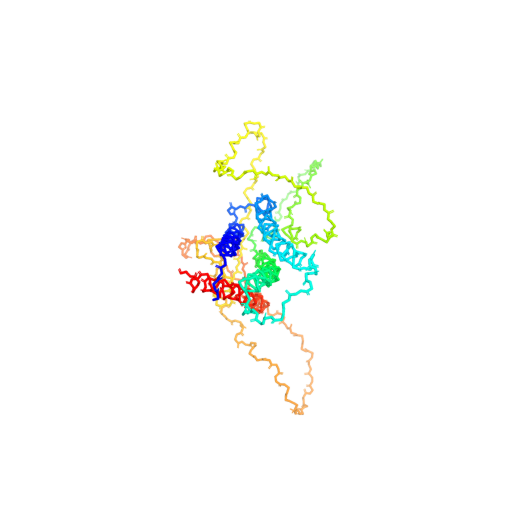 8.630 26.544 -18.633 1.00 43.31 214 PRO A O 1
ATOM 1651 N N . ALA A 1 215 ? 10.862 26.701 -18.301 1.00 37.53 215 ALA A N 1
ATOM 1652 C CA . ALA A 1 215 ? 11.229 25.985 -19.515 1.00 37.53 215 ALA A CA 1
ATOM 1653 C C . ALA A 1 215 ? 10.480 24.640 -19.539 1.00 37.53 215 ALA A C 1
ATOM 1655 O O . ALA A 1 215 ? 10.374 24.008 -18.481 1.00 37.53 215 ALA A O 1
ATOM 1656 N N . PRO A 1 216 ? 9.931 24.215 -20.692 1.00 40.28 216 PRO A N 1
ATOM 1657 C CA . PRO A 1 216 ? 9.210 22.954 -20.776 1.00 40.28 216 PRO A CA 1
ATOM 1658 C C . PRO A 1 216 ? 10.125 21.854 -20.242 1.00 40.28 216 PRO A C 1
ATOM 1660 O O . PRO A 1 216 ? 11.218 21.646 -20.767 1.00 40.28 216 PRO A O 1
ATOM 1663 N N . ALA A 1 217 ? 9.709 21.213 -19.147 1.00 49.12 217 ALA A N 1
ATOM 1664 C CA . ALA A 1 217 ? 10.465 20.127 -18.550 1.00 49.12 217 ALA A CA 1
ATOM 1665 C C . ALA A 1 217 ? 10.692 19.073 -19.635 1.00 49.12 217 ALA A C 1
ATOM 1667 O O . ALA A 1 217 ? 9.730 18.600 -20.248 1.00 49.12 217 ALA A O 1
ATOM 1668 N N . THR A 1 218 ? 11.959 18.752 -19.903 1.00 48.59 218 THR A N 1
ATOM 1669 C CA . THR A 1 218 ? 12.345 17.729 -20.873 1.00 48.59 218 THR A CA 1
ATOM 1670 C C . THR A 1 218 ? 11.513 16.482 -20.582 1.00 48.59 218 THR A C 1
ATOM 1672 O O . THR A 1 218 ? 11.482 16.053 -19.422 1.00 48.59 218 THR A O 1
ATOM 1675 N N . PRO A 1 219 ? 10.779 15.924 -21.564 1.00 53.97 219 PRO A N 1
ATOM 1676 C CA . PRO A 1 219 ? 9.925 14.777 -21.309 1.00 53.97 219 PRO A CA 1
ATOM 1677 C C . PRO A 1 219 ? 10.789 13.666 -20.717 1.00 53.97 219 PRO A C 1
ATOM 1679 O O . PRO A 1 219 ? 11.715 13.174 -21.358 1.00 53.97 219 PRO A O 1
ATOM 1682 N N . THR A 1 220 ? 10.516 13.307 -19.462 1.00 66.00 220 THR A N 1
ATOM 1683 C CA . THR A 1 220 ? 11.225 12.224 -18.783 1.00 66.00 220 THR A CA 1
ATOM 1684 C C . THR A 1 220 ? 10.767 10.914 -19.406 1.00 66.00 220 THR A C 1
ATOM 1686 O O . THR A 1 220 ? 9.745 10.348 -19.025 1.00 66.00 220 THR A O 1
ATOM 1689 N N . LEU A 1 221 ? 11.480 10.475 -20.443 1.00 77.81 221 LEU A N 1
ATOM 1690 C CA . LEU A 1 221 ? 11.182 9.243 -21.161 1.00 77.81 221 LEU A CA 1
ATOM 1691 C C . LEU A 1 221 ? 11.435 8.046 -20.239 1.00 77.81 221 LEU A C 1
ATOM 1693 O O . LEU A 1 221 ? 12.499 7.915 -19.633 1.00 77.81 221 LEU A O 1
ATOM 1697 N N . ARG A 1 222 ? 10.426 7.181 -20.123 1.00 86.00 222 ARG A N 1
ATOM 1698 C CA . ARG A 1 222 ? 10.441 5.993 -19.262 1.00 86.00 222 ARG A CA 1
ATOM 1699 C C . ARG A 1 222 ? 10.096 4.783 -20.105 1.00 86.00 222 ARG A C 1
ATOM 1701 O O . ARG A 1 222 ? 8.994 4.718 -20.657 1.00 86.00 222 ARG A O 1
ATOM 1708 N N . VAL A 1 223 ? 11.040 3.857 -20.220 1.00 90.12 223 VAL A N 1
ATOM 1709 C CA . VAL A 1 223 ? 10.894 2.645 -21.027 1.00 90.12 223 VAL A CA 1
ATOM 1710 C C . VAL A 1 223 ? 10.704 1.445 -20.109 1.00 90.12 223 VAL A C 1
ATOM 1712 O O . VAL A 1 223 ? 11.468 1.232 -19.168 1.00 90.12 223 VAL A O 1
ATOM 1715 N N . HIS A 1 224 ? 9.676 0.658 -20.396 1.00 93.44 224 HIS A N 1
ATOM 1716 C CA . HIS A 1 224 ? 9.261 -0.514 -19.645 1.00 93.44 224 HIS A CA 1
ATOM 1717 C C . HIS A 1 224 ? 9.114 -1.706 -20.588 1.00 93.44 224 HIS A C 1
ATOM 1719 O O . HIS A 1 224 ? 8.679 -1.564 -21.732 1.00 93.44 224 HIS A O 1
ATOM 1725 N N . ASP A 1 225 ? 9.426 -2.897 -20.091 1.00 92.81 225 ASP A N 1
ATOM 1726 C CA . ASP A 1 225 ? 9.181 -4.141 -20.811 1.00 92.81 225 ASP A CA 1
ATOM 1727 C C . ASP A 1 225 ? 7.675 -4.445 -20.810 1.00 92.81 225 ASP A C 1
ATOM 1729 O O . ASP A 1 225 ? 7.067 -4.634 -19.753 1.00 92.81 225 ASP A O 1
ATOM 1733 N N . VAL A 1 226 ? 7.069 -4.494 -21.997 1.00 92.56 226 VAL A N 1
ATOM 1734 C CA . VAL A 1 226 ? 5.632 -4.746 -22.185 1.00 92.56 226 VAL A CA 1
ATOM 1735 C C . VAL A 1 226 ? 5.185 -6.110 -21.654 1.00 92.56 226 VAL A C 1
ATOM 1737 O O . VAL A 1 226 ? 4.021 -6.271 -21.296 1.00 92.56 226 VAL A O 1
ATOM 1740 N N . GLU A 1 227 ? 6.085 -7.089 -21.593 1.00 90.38 227 GLU A N 1
ATOM 1741 C CA . GLU A 1 227 ? 5.757 -8.449 -21.167 1.00 90.38 227 GLU A CA 1
ATOM 1742 C C . GLU A 1 227 ? 6.018 -8.683 -19.681 1.00 90.38 227 GLU A C 1
ATOM 1744 O O . GLU A 1 227 ? 5.352 -9.513 -19.062 1.00 90.38 227 GLU A O 1
ATOM 1749 N N . ARG A 1 228 ? 6.984 -7.957 -19.106 1.00 90.00 228 ARG A N 1
ATOM 1750 C CA . ARG A 1 228 ? 7.475 -8.209 -17.742 1.00 90.00 228 ARG A CA 1
ATOM 1751 C C . ARG A 1 228 ? 7.075 -7.148 -16.727 1.00 90.00 228 ARG A C 1
ATOM 1753 O O . ARG A 1 228 ? 7.162 -7.412 -15.535 1.00 90.00 228 ARG A O 1
ATOM 1760 N N . CYS A 1 229 ? 6.677 -5.952 -17.156 1.00 93.06 229 CYS A N 1
ATOM 1761 C CA . CYS A 1 229 ? 6.415 -4.845 -16.242 1.00 93.06 229 CYS A CA 1
ATOM 1762 C C . CYS A 1 229 ? 4.969 -4.846 -15.719 1.00 93.06 229 CYS A C 1
ATOM 1764 O O . CYS A 1 229 ? 4.028 -4.509 -16.445 1.00 93.06 229 CYS A O 1
ATOM 1766 N N . THR A 1 230 ? 4.787 -5.118 -14.422 1.00 93.62 230 THR A N 1
ATOM 1767 C CA . THR A 1 230 ? 3.475 -5.057 -13.743 1.00 93.62 230 THR A CA 1
ATOM 1768 C C . THR A 1 230 ? 2.834 -3.661 -13.788 1.00 93.62 230 THR A C 1
ATOM 1770 O O . THR A 1 230 ? 1.613 -3.541 -13.679 1.00 93.62 230 THR A O 1
ATOM 1773 N N . LEU A 1 231 ? 3.610 -2.601 -14.054 1.00 91.81 231 LEU A N 1
ATOM 1774 C CA . LEU A 1 231 ? 3.111 -1.231 -14.222 1.00 91.81 231 LEU A CA 1
ATOM 1775 C C . LEU A 1 231 ? 2.004 -1.140 -15.281 1.00 91.81 231 LEU A C 1
ATOM 1777 O O . LEU A 1 231 ? 1.054 -0.371 -15.126 1.00 91.81 231 LEU A O 1
ATOM 1781 N N . LEU A 1 232 ? 2.096 -1.971 -16.328 1.00 90.94 232 LEU A N 1
ATOM 1782 C CA . LEU A 1 232 ? 1.096 -2.051 -17.390 1.00 90.94 232 LEU A CA 1
ATOM 1783 C C . LEU A 1 232 ? -0.290 -2.445 -16.857 1.00 90.94 232 LEU A C 1
ATOM 1785 O O . LEU A 1 232 ? -1.291 -2.077 -17.463 1.00 90.94 232 LEU A O 1
ATOM 1789 N N . ARG A 1 233 ? -0.372 -3.181 -15.744 1.00 90.00 233 ARG A N 1
ATOM 1790 C CA . ARG A 1 233 ? -1.641 -3.577 -15.111 1.00 90.00 233 ARG A CA 1
ATOM 1791 C C . ARG A 1 233 ? -2.122 -2.556 -14.084 1.00 90.00 233 ARG A C 1
ATOM 1793 O O . ARG A 1 233 ? -3.322 -2.333 -13.992 1.00 90.00 233 ARG A O 1
ATOM 1800 N N . LEU A 1 234 ? -1.200 -1.915 -13.366 1.00 90.06 234 LEU A N 1
ATOM 1801 C CA . LEU A 1 234 ? -1.530 -0.964 -12.299 1.00 90.06 234 LEU A CA 1
ATOM 1802 C C . LEU A 1 234 ? -2.046 0.378 -12.825 1.00 90.06 234 LEU A C 1
ATOM 1804 O O . LEU A 1 234 ? -2.950 0.963 -12.238 1.00 90.06 234 LEU A O 1
ATOM 1808 N N . ILE A 1 235 ? -1.491 0.871 -13.934 1.00 87.00 235 ILE A N 1
ATOM 1809 C CA . ILE A 1 235 ? -1.841 2.191 -14.464 1.00 87.00 235 ILE A CA 1
ATOM 1810 C C . ILE A 1 235 ? -2.957 2.054 -15.508 1.00 87.00 235 ILE A C 1
ATOM 1812 O O . ILE A 1 235 ? -2.760 1.360 -16.514 1.00 87.00 235 ILE A O 1
ATOM 1816 N N . PRO A 1 236 ? -4.114 2.728 -15.353 1.00 87.00 236 PRO A N 1
ATOM 1817 C CA . PRO A 1 236 ? -5.179 2.712 -16.353 1.00 87.00 236 PRO A CA 1
ATOM 1818 C C . PRO A 1 236 ? -4.698 3.177 -17.739 1.00 87.00 236 PRO A C 1
ATOM 1820 O O . PRO A 1 236 ? -3.874 4.091 -17.813 1.00 87.00 236 PRO A O 1
ATOM 1823 N N . PRO A 1 237 ? -5.235 2.633 -18.852 1.00 86.94 237 PRO A N 1
ATOM 1824 C CA . PRO A 1 237 ? -4.766 2.938 -20.210 1.00 86.94 237 PRO A CA 1
ATOM 1825 C C . PRO A 1 237 ? -4.641 4.432 -20.535 1.00 86.94 237 PRO A C 1
ATOM 1827 O O . PRO A 1 237 ? -3.662 4.843 -21.156 1.00 86.94 237 PRO A O 1
ATOM 1830 N N . ARG A 1 238 ? -5.582 5.255 -20.049 1.00 84.94 238 ARG A N 1
ATOM 1831 C CA . ARG A 1 238 ? -5.590 6.715 -20.248 1.00 84.94 238 ARG A CA 1
ATOM 1832 C C . ARG A 1 238 ? -4.365 7.444 -19.678 1.00 84.94 238 ARG A C 1
ATOM 1834 O O . ARG A 1 238 ? -4.065 8.533 -20.142 1.00 84.94 238 ARG A O 1
ATOM 1841 N N . TYR A 1 239 ? -3.652 6.844 -18.723 1.00 83.06 239 TYR A N 1
ATOM 1842 C CA . TYR A 1 239 ? -2.456 7.417 -18.090 1.00 83.06 239 TYR A CA 1
ATOM 1843 C C . TYR A 1 239 ? -1.141 6.806 -18.605 1.00 83.06 239 TYR A C 1
ATOM 1845 O O . TYR A 1 239 ? -0.074 7.041 -18.048 1.00 83.06 239 TYR A O 1
ATOM 1853 N N . ARG A 1 240 ? -1.176 5.993 -19.669 1.00 84.25 240 ARG A N 1
ATOM 1854 C CA . ARG A 1 240 ? 0.030 5.361 -20.247 1.00 84.25 240 ARG A CA 1
ATOM 1855 C C . ARG A 1 240 ? 0.668 6.193 -21.365 1.00 84.25 240 ARG A C 1
ATOM 1857 O O . ARG A 1 240 ? 1.622 5.751 -22.004 1.00 84.25 240 ARG A O 1
ATOM 1864 N N . THR A 1 241 ? 0.154 7.392 -21.630 1.00 76.25 241 THR A N 1
ATOM 1865 C CA . THR A 1 241 ? 0.582 8.264 -22.737 1.00 76.25 241 THR A CA 1
ATOM 1866 C C . THR A 1 241 ? 2.072 8.605 -22.677 1.00 76.25 241 THR A C 1
ATOM 1868 O O . THR A 1 241 ? 2.735 8.575 -23.712 1.00 76.25 241 THR A O 1
ATOM 1871 N N . HIS A 1 242 ? 2.636 8.780 -21.481 1.00 74.19 242 HIS A N 1
ATOM 1872 C CA . HIS A 1 242 ? 4.051 9.132 -21.274 1.00 74.19 242 HIS A CA 1
ATOM 1873 C C . HIS A 1 242 ? 4.958 7.940 -20.919 1.00 74.19 242 HIS A C 1
ATOM 1875 O O . HIS A 1 242 ? 6.160 8.110 -20.740 1.00 74.19 242 HIS A O 1
ATOM 1881 N N . LEU A 1 243 ? 4.408 6.722 -20.862 1.00 86.38 243 LEU A N 1
ATOM 1882 C CA . LEU A 1 243 ? 5.148 5.493 -20.556 1.00 86.38 243 LEU A CA 1
ATOM 1883 C C . LEU A 1 243 ? 5.360 4.676 -21.830 1.00 86.38 243 LEU A C 1
ATOM 1885 O O . LEU A 1 243 ? 4.402 4.386 -22.550 1.00 86.38 243 LEU A O 1
ATOM 1889 N N . TYR A 1 244 ? 6.598 4.312 -22.144 1.00 89.00 244 TYR A N 1
ATOM 1890 C CA . TYR A 1 244 ? 6.928 3.537 -23.338 1.00 89.00 244 TYR A CA 1
ATOM 1891 C C . TYR A 1 244 ? 7.010 2.061 -22.974 1.00 89.00 244 TYR A C 1
ATOM 1893 O O . TYR A 1 244 ? 7.951 1.635 -22.322 1.00 89.00 244 TYR A O 1
ATOM 1901 N N . PHE A 1 245 ? 6.022 1.279 -23.400 1.00 90.81 245 PHE A N 1
ATOM 1902 C CA . PHE A 1 245 ? 6.045 -0.173 -23.247 1.00 90.81 245 PHE A CA 1
ATOM 1903 C C . PHE A 1 245 ? 6.574 -0.802 -24.536 1.00 90.81 245 PHE A C 1
ATOM 1905 O O . PHE A 1 245 ? 5.925 -0.709 -25.579 1.00 90.81 245 PHE A O 1
ATOM 1912 N N . VAL A 1 246 ? 7.753 -1.415 -24.470 1.00 89.81 246 VAL A N 1
ATOM 1913 C CA . VAL A 1 246 ? 8.468 -1.987 -25.620 1.00 89.81 246 VAL A CA 1
ATOM 1914 C C . VAL A 1 246 ? 8.695 -3.481 -25.421 1.00 89.81 246 VAL A C 1
ATOM 1916 O O . VAL A 1 246 ? 8.710 -3.974 -24.295 1.00 89.81 246 VAL A O 1
ATOM 1919 N N . LYS A 1 247 ? 8.868 -4.226 -26.515 1.00 89.88 247 LYS A N 1
ATOM 1920 C CA . LYS A 1 247 ? 9.295 -5.626 -26.434 1.00 89.88 247 LYS A CA 1
ATOM 1921 C C . LYS A 1 247 ? 10.805 -5.666 -26.232 1.00 89.88 247 LYS A C 1
ATOM 1923 O O . LYS A 1 247 ? 11.540 -5.267 -27.128 1.00 89.88 247 LYS A O 1
ATOM 1928 N N . CYS A 1 248 ? 11.248 -6.184 -25.092 1.00 85.81 248 CYS A N 1
ATOM 1929 C CA . CYS A 1 248 ? 12.670 -6.386 -24.801 1.00 85.81 248 CYS A CA 1
ATOM 1930 C C . CYS A 1 248 ? 13.170 -7.810 -25.127 1.00 85.81 248 CYS A C 1
ATOM 1932 O O . CYS A 1 248 ? 14.293 -8.160 -24.770 1.00 85.81 248 CYS A O 1
ATOM 1934 N N . ARG A 1 249 ? 12.344 -8.662 -25.761 1.00 67.62 249 ARG A N 1
ATOM 1935 C CA . ARG A 1 249 ? 12.688 -10.069 -26.038 1.00 67.62 249 ARG A CA 1
ATOM 1936 C C . ARG A 1 249 ? 13.939 -10.196 -26.913 1.00 67.62 249 ARG A C 1
ATOM 1938 O O . ARG A 1 249 ? 13.950 -9.714 -28.041 1.00 67.62 249 ARG A O 1
ATOM 1945 N N . GLY A 1 250 ? 14.924 -10.921 -26.376 1.00 58.53 250 GLY A N 1
ATOM 1946 C CA . GLY A 1 250 ? 16.158 -11.338 -27.047 1.00 58.53 250 GLY A CA 1
ATOM 1947 C C . GLY A 1 250 ? 17.246 -11.881 -26.105 1.00 58.53 250 GLY A C 1
ATOM 1948 O O . GLY A 1 250 ? 18.035 -12.708 -26.537 1.00 58.53 250 GLY A O 1
ATOM 1949 N N . VAL A 1 251 ? 17.282 -11.468 -24.824 1.00 51.22 251 VAL A N 1
ATOM 1950 C CA . VAL A 1 251 ? 18.487 -11.676 -23.974 1.00 51.22 251 VAL A CA 1
ATOM 1951 C C . VAL A 1 251 ? 18.257 -12.489 -22.682 1.00 51.22 251 VAL A C 1
ATOM 1953 O O . VAL A 1 251 ? 19.195 -13.068 -22.147 1.00 51.22 251 VAL A O 1
ATOM 1956 N N . MET A 1 252 ? 17.025 -12.602 -22.171 1.00 49.56 252 MET A N 1
ATOM 1957 C CA . MET A 1 252 ? 16.769 -13.210 -20.846 1.00 49.56 252 MET A CA 1
ATOM 1958 C C . MET A 1 252 ? 16.309 -14.676 -20.862 1.00 49.56 252 MET A C 1
ATOM 1960 O O . MET A 1 252 ? 16.282 -15.292 -19.800 1.00 49.56 252 MET A O 1
ATOM 1964 N N . ASP A 1 253 ? 15.986 -15.260 -22.019 1.00 51.91 253 ASP A N 1
ATOM 1965 C CA . ASP A 1 253 ? 15.668 -16.699 -22.096 1.00 51.91 253 ASP A CA 1
ATOM 1966 C C . ASP A 1 253 ? 16.925 -17.578 -21.874 1.00 51.91 253 ASP A C 1
ATOM 1968 O O . ASP A 1 253 ? 16.821 -18.788 -21.699 1.00 51.91 253 ASP A O 1
ATOM 1972 N N . SER A 1 254 ? 18.108 -16.954 -21.786 1.00 48.84 254 SER A N 1
ATOM 1973 C CA . SER A 1 254 ? 19.402 -17.581 -21.486 1.00 48.84 254 SER A CA 1
ATOM 1974 C C . SER A 1 254 ? 19.772 -17.599 -19.994 1.00 48.84 254 SER A C 1
ATOM 1976 O O . SER A 1 254 ? 20.752 -18.238 -19.629 1.00 48.84 254 SER A O 1
ATOM 1978 N N . LEU A 1 255 ? 19.019 -16.919 -19.118 1.00 45.72 255 LEU A N 1
ATOM 1979 C CA . LEU A 1 255 ? 19.245 -16.917 -17.658 1.00 45.72 255 LEU A CA 1
ATOM 1980 C C . LEU A 1 255 ? 18.251 -17.835 -16.927 1.00 45.72 255 LEU A C 1
ATOM 1982 O O . LEU A 1 255 ? 17.808 -17.557 -15.813 1.00 45.72 255 LEU A O 1
ATOM 1986 N N . GLY A 1 256 ? 17.872 -18.925 -17.596 1.00 37.47 256 GLY A N 1
ATOM 1987 C CA . GLY A 1 256 ? 16.989 -19.949 -17.064 1.00 37.47 256 GLY A CA 1
ATOM 1988 C C . GLY A 1 256 ? 17.551 -20.607 -15.804 1.00 37.47 256 GLY A C 1
ATOM 1989 O O . GLY A 1 256 ? 18.603 -21.234 -15.839 1.00 37.47 256 GLY A O 1
ATOM 1990 N N . GLY A 1 257 ? 16.763 -20.527 -14.733 1.00 35.31 257 GLY A N 1
ATOM 1991 C CA . GLY A 1 257 ? 16.784 -21.471 -13.620 1.00 35.31 257 GLY A CA 1
ATOM 1992 C C . GLY A 1 257 ? 17.530 -20.981 -12.372 1.00 35.31 257 GLY A C 1
ATOM 1993 O O . GLY A 1 257 ? 18.682 -20.564 -12.479 1.00 35.31 257 GLY A O 1
ATOM 1994 N N . PRO A 1 258 ? 16.916 -21.041 -11.171 1.00 37.03 258 PRO A N 1
ATOM 1995 C CA . PRO A 1 258 ? 17.685 -20.955 -9.931 1.00 37.03 258 PRO A CA 1
ATOM 1996 C C . PRO A 1 258 ? 18.742 -22.077 -9.925 1.00 37.03 258 PRO A C 1
ATOM 1998 O O . PRO A 1 258 ? 18.479 -23.145 -10.482 1.00 37.03 258 PRO A O 1
ATOM 2001 N N . PRO A 1 259 ? 19.936 -21.861 -9.345 1.00 41.69 259 PRO A N 1
ATOM 2002 C CA . PRO A 1 259 ? 20.978 -22.873 -9.345 1.00 41.69 259 PRO A CA 1
ATOM 2003 C C . PRO A 1 259 ? 20.540 -24.016 -8.429 1.00 41.69 259 PRO A C 1
ATOM 2005 O O . PRO A 1 259 ? 20.690 -23.946 -7.210 1.00 41.69 259 PRO A O 1
ATOM 2008 N N . ASP A 1 260 ? 19.979 -25.069 -9.019 1.00 42.69 260 ASP A N 1
ATOM 2009 C CA . ASP A 1 260 ? 19.771 -26.326 -8.321 1.00 42.69 260 ASP A CA 1
ATOM 2010 C C . ASP A 1 260 ? 21.145 -26.901 -7.974 1.00 42.69 260 ASP A C 1
ATOM 2012 O O . ASP A 1 260 ? 21.894 -27.407 -8.813 1.00 42.69 260 ASP A O 1
ATOM 2016 N N . HIS A 1 261 ? 21.476 -26.777 -6.690 1.00 37.00 261 HIS A N 1
ATOM 2017 C CA . HIS A 1 261 ? 22.575 -27.452 -6.029 1.00 37.00 261 HIS A CA 1
ATOM 2018 C C . HIS A 1 261 ? 22.505 -28.959 -6.301 1.00 37.00 261 HIS A C 1
ATOM 2020 O O . HIS A 1 261 ? 21.804 -29.700 -5.617 1.00 37.00 261 HIS A O 1
ATOM 2026 N N . SER A 1 262 ? 23.282 -29.429 -7.270 1.00 43.94 262 SER A N 1
ATOM 2027 C CA . SER A 1 262 ? 23.625 -30.841 -7.395 1.00 43.94 262 SER A CA 1
ATOM 2028 C C . SER A 1 262 ? 25.139 -30.965 -7.511 1.00 43.94 262 SER A C 1
ATOM 2030 O O . SER A 1 262 ? 25.764 -30.668 -8.523 1.00 43.94 262 SER A O 1
ATOM 2032 N N . ALA A 1 263 ? 25.719 -31.328 -6.370 1.00 40.75 263 ALA A N 1
ATOM 2033 C CA . ALA A 1 263 ? 27.094 -31.750 -6.210 1.00 40.75 263 ALA A CA 1
ATOM 2034 C C . ALA A 1 263 ? 27.374 -33.005 -7.050 1.00 40.75 263 ALA A C 1
ATOM 2036 O O . ALA A 1 263 ? 26.544 -33.912 -7.065 1.00 40.75 263 ALA A O 1
ATOM 2037 N N . ASN A 1 264 ? 28.538 -33.006 -7.708 1.00 44.75 264 ASN A N 1
ATOM 2038 C CA . ASN A 1 264 ? 29.336 -34.097 -8.300 1.00 44.75 264 ASN A CA 1
ATOM 2039 C C . ASN A 1 264 ? 29.983 -33.478 -9.551 1.00 44.75 264 ASN A C 1
ATOM 2041 O O . ASN A 1 264 ? 29.278 -33.109 -10.478 1.00 44.75 264 ASN A O 1
ATOM 2045 N N . GLY A 1 265 ? 31.275 -33.182 -9.608 1.00 43.59 265 GLY A N 1
ATOM 2046 C CA . GLY A 1 265 ? 32.407 -34.059 -9.333 1.00 43.59 265 GLY A CA 1
ATOM 2047 C C . GLY A 1 265 ? 33.240 -34.083 -10.623 1.00 43.59 265 GLY A C 1
ATOM 2048 O O . GLY A 1 265 ? 32.679 -34.296 -11.692 1.00 43.59 265 GLY A O 1
ATOM 2049 N N . ASP A 1 266 ? 34.539 -33.833 -10.486 1.00 45.22 266 ASP A N 1
ATOM 2050 C CA . ASP A 1 266 ? 35.611 -34.008 -11.480 1.00 45.22 266 ASP A CA 1
ATOM 2051 C C . ASP A 1 266 ? 35.890 -32.886 -12.512 1.00 45.22 266 ASP A C 1
ATOM 2053 O O . ASP A 1 266 ? 35.416 -32.862 -13.643 1.00 45.22 266 ASP A O 1
ATOM 2057 N N . ASP A 1 267 ? 36.745 -31.959 -12.066 1.00 4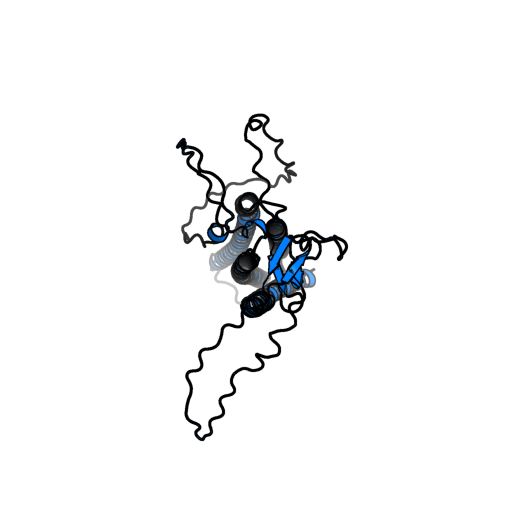5.19 267 ASP A N 1
ATOM 2058 C CA . ASP A 1 267 ? 38.120 -31.775 -12.570 1.00 45.19 267 ASP A CA 1
ATOM 2059 C C . ASP A 1 267 ? 38.328 -31.455 -14.068 1.00 45.19 267 ASP A C 1
ATOM 2061 O O . ASP A 1 267 ? 38.607 -32.344 -14.867 1.00 45.19 267 ASP A O 1
ATOM 2065 N N . VAL A 1 268 ? 38.338 -30.160 -14.434 1.00 48.94 268 VAL A N 1
ATOM 2066 C CA . VAL A 1 268 ? 39.216 -29.642 -15.506 1.00 48.94 268 VAL A CA 1
ATOM 2067 C C . VAL A 1 268 ? 39.696 -28.223 -15.179 1.00 48.94 268 VAL A C 1
ATOM 2069 O O . VAL A 1 268 ? 38.991 -27.227 -15.310 1.00 48.94 268 VAL A O 1
ATOM 2072 N N . ASN A 1 269 ? 40.948 -28.186 -14.746 1.00 43.22 269 ASN A N 1
ATOM 2073 C CA . ASN A 1 269 ? 41.962 -27.145 -14.880 1.00 43.22 269 ASN A CA 1
ATOM 2074 C C . ASN A 1 269 ? 41.667 -25.966 -15.847 1.00 43.22 269 ASN A C 1
ATOM 2076 O O . ASN A 1 269 ? 41.523 -26.157 -17.053 1.00 43.22 269 ASN A O 1
ATOM 2080 N N . GLY A 1 270 ? 41.810 -24.740 -15.331 1.00 34.09 270 GLY A N 1
ATOM 2081 C CA . GLY A 1 270 ? 42.376 -23.617 -16.084 1.00 34.09 270 GLY A CA 1
ATOM 2082 C C . GLY A 1 270 ? 41.404 -22.613 -16.713 1.00 34.09 270 GLY A C 1
ATOM 2083 O O . GLY A 1 270 ? 40.545 -22.954 -17.519 1.00 34.09 270 GLY A O 1
ATOM 2084 N N . THR A 1 271 ? 41.713 -21.339 -16.460 1.00 40.38 271 THR A N 1
ATOM 2085 C CA . THR A 1 271 ? 41.397 -20.119 -17.232 1.00 40.38 271 THR A CA 1
ATOM 2086 C C . THR A 1 271 ? 40.451 -19.156 -16.521 1.00 40.38 271 THR A C 1
ATOM 2088 O O . THR A 1 271 ? 39.260 -19.391 -16.344 1.00 40.38 271 THR A O 1
ATOM 2091 N N . GLU A 1 272 ? 41.051 -18.036 -16.129 1.00 37.09 272 GLU A N 1
ATOM 2092 C CA . GLU A 1 272 ? 40.453 -16.810 -15.621 1.00 37.09 272 GLU A CA 1
ATOM 2093 C C . GLU A 1 272 ? 39.271 -16.381 -16.502 1.00 37.09 272 GLU A C 1
ATOM 2095 O O . GLU A 1 272 ? 39.428 -15.849 -17.601 1.00 37.09 272 GLU A O 1
ATOM 2100 N N . GLY A 1 273 ? 38.060 -16.638 -16.010 1.00 35.41 273 GLY A N 1
ATOM 2101 C CA . GLY A 1 273 ? 36.811 -16.203 -16.619 1.00 35.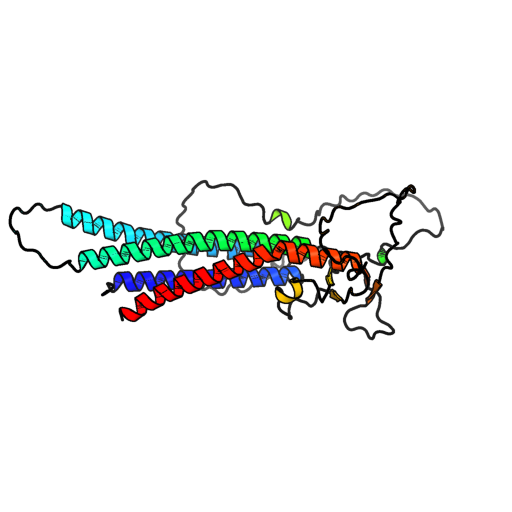41 273 GLY A CA 1
ATOM 2102 C C . GLY A 1 273 ? 36.585 -14.715 -16.388 1.00 35.41 273 GLY A C 1
ATOM 2103 O O . GLY A 1 273 ? 35.727 -14.328 -15.599 1.00 35.41 273 GLY A O 1
ATOM 2104 N N . SER A 1 274 ? 37.357 -13.878 -17.081 1.00 38.09 274 SER A N 1
ATOM 2105 C CA . SER A 1 274 ? 36.966 -12.498 -17.350 1.00 38.09 274 SER A CA 1
ATOM 2106 C C . SER A 1 274 ? 35.658 -12.558 -18.138 1.00 38.09 274 SER A C 1
ATOM 2108 O O . SER A 1 274 ? 35.651 -12.854 -19.333 1.00 38.09 274 SER A O 1
ATOM 2110 N N . THR A 1 275 ? 34.527 -12.371 -17.455 1.00 41.22 275 THR A N 1
ATOM 2111 C CA . THR A 1 275 ? 33.227 -12.195 -18.100 1.00 41.22 275 THR A CA 1
ATOM 2112 C C . THR A 1 275 ? 33.321 -10.929 -18.938 1.00 41.22 275 THR A C 1
ATOM 2114 O O . THR A 1 275 ? 33.142 -9.822 -18.423 1.00 41.22 275 THR A O 1
ATOM 2117 N N . ALA A 1 276 ? 33.667 -11.091 -20.216 1.00 41.97 276 ALA A N 1
ATOM 2118 C CA . ALA A 1 276 ? 33.580 -10.043 -21.210 1.00 41.97 276 ALA A CA 1
ATOM 2119 C C . ALA A 1 276 ? 32.172 -9.453 -21.107 1.00 41.97 276 ALA A C 1
ATOM 2121 O O . ALA A 1 276 ? 31.182 -10.133 -21.384 1.00 41.97 276 ALA A O 1
ATOM 2122 N N . ARG A 1 277 ? 32.080 -8.210 -20.622 1.00 46.56 277 ARG A N 1
ATOM 2123 C CA . ARG A 1 277 ? 30.859 -7.417 -20.723 1.00 46.56 277 ARG A CA 1
ATOM 2124 C C . ARG A 1 277 ? 30.574 -7.308 -22.213 1.00 46.56 277 ARG A C 1
ATOM 2126 O O . ARG A 1 277 ? 31.234 -6.537 -22.899 1.00 46.56 277 ARG A O 1
ATOM 2133 N N . VAL A 1 278 ? 29.660 -8.134 -22.711 1.00 54.94 278 VAL A N 1
ATOM 2134 C CA . VAL A 1 278 ? 29.079 -7.952 -24.037 1.00 54.94 278 VAL A CA 1
ATOM 2135 C C . VAL A 1 278 ? 28.484 -6.549 -24.015 1.00 54.94 278 VAL A C 1
ATOM 2137 O O . VAL A 1 278 ? 27.582 -6.286 -23.219 1.00 54.94 278 VAL A O 1
ATOM 2140 N N . GLU A 1 279 ? 29.066 -5.630 -24.787 1.00 60.62 279 GLU A N 1
ATOM 2141 C CA . GLU A 1 279 ? 28.490 -4.305 -24.989 1.00 60.62 279 GLU A CA 1
ATOM 2142 C C . GLU A 1 279 ? 27.098 -4.516 -25.575 1.00 60.62 279 GLU A C 1
ATOM 2144 O O . GLU A 1 279 ? 26.935 -5.050 -26.671 1.00 60.62 279 GLU A O 1
ATOM 2149 N N . GLU A 1 280 ? 26.083 -4.209 -24.776 1.00 73.19 280 GLU A N 1
ATOM 2150 C CA . GLU A 1 280 ? 24.705 -4.380 -25.186 1.00 73.19 280 GLU A CA 1
ATOM 2151 C C . GLU A 1 280 ? 24.370 -3.344 -26.261 1.00 73.19 280 GLU A C 1
ATOM 2153 O O . GLU A 1 280 ? 24.545 -2.142 -26.051 1.00 73.19 280 GLU A O 1
ATOM 2158 N N . GLU A 1 281 ? 23.871 -3.812 -27.405 1.00 79.94 281 GLU A N 1
ATOM 2159 C CA . GLU A 1 281 ? 23.410 -2.941 -28.480 1.00 79.94 281 GLU A CA 1
ATOM 2160 C C . GLU A 1 281 ? 22.222 -2.101 -27.996 1.00 79.94 281 GLU A C 1
ATOM 2162 O O . GLU A 1 281 ? 21.171 -2.619 -27.601 1.00 79.94 281 GLU A O 1
ATOM 2167 N N . LEU A 1 282 ? 22.400 -0.781 -28.017 1.00 86.62 282 LEU A N 1
ATOM 2168 C CA . LEU A 1 282 ? 21.339 0.152 -27.681 1.00 86.62 282 LEU A CA 1
ATOM 2169 C C . LEU A 1 282 ? 20.317 0.219 -28.817 1.00 86.62 282 LEU A C 1
ATOM 2171 O O . LEU A 1 282 ? 20.663 0.395 -29.982 1.00 86.62 282 LEU A O 1
ATOM 2175 N N . VAL A 1 283 ? 19.037 0.149 -28.465 1.00 86.19 283 VAL A N 1
ATOM 2176 C CA . VAL A 1 283 ? 17.928 0.230 -29.415 1.00 86.19 283 VAL A CA 1
ATOM 2177 C C . VAL A 1 283 ? 17.370 1.648 -29.436 1.00 86.19 283 VAL A C 1
ATOM 2179 O O . VAL A 1 283 ? 17.071 2.232 -28.390 1.00 86.19 283 VAL A O 1
ATOM 2182 N N . ALA A 1 284 ? 17.201 2.194 -30.639 1.00 86.44 284 ALA A N 1
ATOM 2183 C CA . ALA A 1 284 ? 16.579 3.492 -30.853 1.00 86.44 284 ALA A CA 1
ATOM 2184 C C . ALA A 1 284 ? 15.085 3.466 -30.484 1.00 86.44 284 ALA A C 1
ATOM 2186 O O . ALA A 1 284 ? 14.322 2.599 -30.919 1.00 86.44 284 ALA A O 1
ATOM 2187 N N . LEU A 1 285 ? 14.653 4.448 -29.695 1.00 85.44 285 LEU A N 1
ATOM 2188 C CA . LEU A 1 285 ? 13.264 4.670 -29.311 1.00 85.44 285 LEU A CA 1
ATOM 2189 C C . LEU A 1 285 ? 12.634 5.716 -30.244 1.00 85.44 285 LEU A C 1
ATOM 2191 O O . LEU A 1 285 ? 12.918 6.908 -30.093 1.00 85.44 285 LEU A O 1
ATOM 2195 N N . PRO A 1 286 ? 11.762 5.323 -31.188 1.00 80.75 286 PRO A N 1
ATOM 2196 C CA . PRO A 1 286 ? 11.103 6.278 -32.069 1.00 80.75 286 PRO A CA 1
ATOM 2197 C C . PRO A 1 286 ? 10.032 7.078 -31.321 1.00 80.75 286 PRO A C 1
ATOM 2199 O O . PRO A 1 286 ? 9.409 6.596 -30.367 1.00 80.75 286 PRO A O 1
ATOM 2202 N N . SER A 1 287 ? 9.752 8.287 -31.808 1.00 75.81 287 SER A N 1
ATOM 2203 C CA . SER A 1 287 ? 8.627 9.082 -31.315 1.00 75.81 287 SER A CA 1
ATOM 2204 C C . SER A 1 287 ? 7.282 8.362 -31.471 1.00 75.81 287 SER A C 1
ATOM 2206 O O . SER A 1 287 ? 6.971 7.792 -32.523 1.00 75.81 287 SER A O 1
ATOM 2208 N N . LYS A 1 288 ? 6.452 8.384 -30.415 1.00 70.88 288 LYS A N 1
ATOM 2209 C CA . LYS A 1 288 ? 5.108 7.782 -30.438 1.00 70.88 288 LYS A CA 1
ATOM 2210 C C . LYS A 1 288 ? 4.262 8.411 -31.546 1.00 70.88 288 LYS A C 1
ATOM 2212 O O . LYS A 1 288 ? 4.008 9.609 -31.536 1.00 70.88 288 LYS A O 1
ATOM 2217 N N . GLY A 1 289 ? 3.757 7.575 -32.451 1.00 65.00 289 GLY A N 1
ATOM 2218 C CA . GLY A 1 289 ? 2.821 7.983 -33.504 1.00 65.00 289 GLY A CA 1
ATOM 2219 C C . GLY A 1 289 ? 3.467 8.427 -34.818 1.00 65.00 289 GLY A C 1
ATOM 2220 O O . GLY A 1 289 ? 2.743 8.674 -35.780 1.00 65.00 289 GLY A O 1
ATOM 2221 N N . ALA A 1 290 ? 4.797 8.478 -34.905 1.00 59.81 290 ALA A N 1
ATOM 2222 C CA . ALA A 1 290 ? 5.473 8.703 -36.175 1.00 59.81 290 ALA A CA 1
ATOM 2223 C C . ALA A 1 290 ? 5.462 7.426 -37.042 1.00 59.81 290 ALA A C 1
ATOM 2225 O O . ALA A 1 290 ? 5.540 6.303 -36.533 1.00 59.81 290 ALA A O 1
ATOM 2226 N N . ARG A 1 291 ? 5.332 7.585 -38.368 1.00 57.31 291 ARG A N 1
ATOM 2227 C CA . ARG A 1 291 ? 5.468 6.461 -39.309 1.00 57.31 291 ARG A CA 1
ATOM 2228 C C . ARG A 1 291 ? 6.901 5.931 -39.219 1.00 57.31 291 ARG A C 1
ATOM 2230 O O . ARG A 1 291 ? 7.834 6.726 -39.182 1.00 57.31 291 ARG A O 1
ATOM 2237 N N . ARG A 1 292 ? 7.052 4.600 -39.162 1.00 58.97 292 ARG A N 1
ATOM 2238 C CA . ARG A 1 292 ? 8.319 3.904 -38.849 1.00 58.97 292 ARG A CA 1
ATOM 2239 C C . ARG A 1 292 ? 9.526 4.382 -39.656 1.00 58.97 292 ARG A C 1
ATOM 2241 O O . ARG A 1 292 ? 10.621 4.347 -39.117 1.00 58.97 292 ARG A O 1
ATOM 2248 N N . ASP A 1 293 ? 9.316 4.826 -40.889 1.00 58.28 293 ASP A N 1
ATOM 2249 C CA . ASP A 1 293 ? 10.415 5.091 -41.816 1.00 58.28 293 ASP A CA 1
ATOM 2250 C C . ASP A 1 293 ? 11.045 6.490 -41.662 1.00 58.28 293 ASP A C 1
ATOM 2252 O O . ASP A 1 293 ? 12.121 6.720 -42.198 1.00 58.28 293 ASP A O 1
ATOM 2256 N N . GLU A 1 294 ? 10.435 7.411 -40.901 1.00 66.00 294 GLU A N 1
ATOM 2257 C CA . GLU A 1 294 ? 10.935 8.795 -40.726 1.00 66.00 294 GLU A CA 1
ATOM 2258 C C . GLU A 1 294 ? 10.729 9.335 -39.296 1.00 66.00 294 GLU A C 1
ATOM 2260 O O . GLU A 1 294 ? 10.718 10.543 -39.050 1.00 66.00 294 GLU A O 1
ATOM 2265 N N . ALA A 1 295 ? 10.506 8.449 -38.326 1.00 69.94 295 ALA A N 1
ATOM 2266 C CA . ALA A 1 295 ? 10.289 8.861 -36.947 1.00 69.94 295 ALA A CA 1
ATOM 2267 C C . ALA A 1 295 ? 11.585 9.421 -36.338 1.00 69.94 295 ALA A C 1
ATOM 2269 O O . ALA A 1 295 ? 12.576 8.692 -36.305 1.00 69.94 295 ALA A O 1
ATOM 2270 N N . PRO A 1 296 ? 11.591 10.654 -35.792 1.00 79.19 296 PRO A N 1
ATOM 2271 C CA . PRO A 1 296 ? 12.744 11.132 -35.044 1.00 79.19 296 PRO A CA 1
ATOM 2272 C C . PRO A 1 296 ? 12.996 10.193 -33.859 1.00 79.19 296 PRO A C 1
ATOM 2274 O O . PRO A 1 296 ? 12.058 9.814 -33.138 1.00 79.19 296 PRO A O 1
ATOM 2277 N N . ILE A 1 297 ? 14.259 9.801 -33.695 1.00 81.75 297 ILE A N 1
ATOM 2278 C CA . ILE A 1 297 ? 14.719 9.030 -32.545 1.00 81.75 297 ILE A CA 1
ATOM 2279 C C . ILE A 1 297 ? 14.689 9.971 -31.344 1.00 81.75 297 ILE A C 1
ATOM 2281 O O . ILE A 1 297 ? 15.179 11.093 -31.393 1.00 81.75 297 ILE A O 1
ATOM 2285 N N . LEU A 1 298 ? 14.030 9.541 -30.272 1.00 83.25 298 LEU A N 1
ATOM 2286 C CA . LEU A 1 298 ? 13.926 10.334 -29.051 1.00 83.25 298 LEU A CA 1
ATOM 2287 C C . LEU A 1 298 ? 15.063 10.033 -28.079 1.00 83.25 298 LEU A C 1
ATOM 2289 O O . LEU A 1 298 ? 15.506 10.910 -27.339 1.00 83.25 298 LEU A O 1
ATOM 2293 N N . ALA A 1 299 ? 15.462 8.766 -28.020 1.00 85.62 299 ALA A N 1
ATOM 2294 C CA . ALA A 1 299 ? 16.444 8.260 -27.080 1.00 85.62 299 ALA A CA 1
ATOM 2295 C C . ALA A 1 299 ? 16.903 6.861 -27.490 1.00 85.62 299 ALA A C 1
ATOM 2297 O O . ALA A 1 299 ? 16.300 6.220 -28.349 1.00 85.62 299 ALA A O 1
ATOM 2298 N N . HIS A 1 300 ? 17.909 6.363 -26.790 1.00 88.12 300 HIS A N 1
ATOM 2299 C CA . HIS A 1 300 ? 18.384 4.994 -26.889 1.00 88.12 300 HIS A CA 1
ATOM 2300 C C . HIS A 1 300 ? 18.175 4.265 -25.557 1.00 88.12 300 HIS A C 1
ATOM 2302 O O . HIS A 1 300 ? 18.301 4.862 -24.485 1.00 88.12 300 HIS A O 1
ATOM 2308 N N . TYR A 1 301 ? 17.833 2.977 -25.608 1.00 90.31 301 TYR A N 1
ATOM 2309 C CA . TYR A 1 301 ? 17.667 2.142 -24.416 1.00 90.31 301 TYR A CA 1
ATOM 2310 C C . TYR A 1 301 ? 18.326 0.774 -24.593 1.00 90.31 301 TYR A C 1
ATOM 2312 O O . TYR A 1 301 ? 18.410 0.258 -25.702 1.00 90.31 301 TYR A O 1
ATOM 2320 N N . ALA A 1 302 ? 18.757 0.177 -23.484 1.00 89.94 302 ALA A N 1
ATOM 2321 C CA . ALA A 1 302 ? 19.304 -1.175 -23.416 1.00 89.94 302 ALA A CA 1
ATOM 2322 C C . ALA A 1 302 ? 18.173 -2.181 -23.091 1.00 89.94 302 ALA A C 1
ATOM 2324 O O . ALA A 1 302 ? 17.648 -2.151 -21.967 1.00 89.94 302 ALA A O 1
ATOM 2325 N N . PRO A 1 303 ? 17.716 -3.027 -24.041 1.00 90.56 303 PRO A N 1
ATOM 2326 C CA . PRO A 1 303 ? 16.579 -3.931 -23.832 1.00 90.56 303 PRO A CA 1
ATOM 2327 C C . PRO A 1 303 ? 16.707 -4.856 -22.613 1.00 90.56 303 PRO A C 1
ATOM 2329 O O . PRO A 1 303 ? 15.747 -5.006 -21.854 1.00 90.56 303 PRO A O 1
ATOM 2332 N N . SER A 1 304 ? 17.879 -5.450 -22.401 1.00 88.00 304 SER A N 1
ATOM 2333 C CA . SER A 1 304 ? 18.210 -6.333 -21.285 1.00 88.00 304 SER A CA 1
ATOM 2334 C C . SER A 1 304 ? 18.165 -5.581 -19.955 1.00 88.00 304 SER A C 1
ATOM 2336 O O . SER A 1 304 ? 17.525 -6.052 -19.013 1.00 88.00 304 SER A O 1
ATOM 2338 N N . ALA A 1 305 ? 18.713 -4.362 -19.894 1.00 89.19 305 ALA A N 1
ATOM 2339 C CA . ALA A 1 305 ? 18.653 -3.526 -18.697 1.00 89.19 305 ALA A CA 1
ATOM 2340 C C . ALA A 1 305 ? 17.203 -3.167 -18.329 1.00 89.19 305 ALA A C 1
ATOM 2342 O O . ALA A 1 305 ? 16.806 -3.262 -17.163 1.00 89.19 305 ALA A O 1
ATOM 2343 N N . VAL A 1 306 ? 16.379 -2.816 -19.324 1.00 91.44 306 VAL A N 1
ATOM 2344 C CA . VAL A 1 306 ? 14.944 -2.559 -19.128 1.00 91.44 306 VAL A CA 1
ATOM 2345 C C . VAL A 1 306 ? 14.218 -3.822 -18.654 1.00 91.44 306 VAL A C 1
ATOM 2347 O O . VAL A 1 306 ? 13.442 -3.746 -17.697 1.00 91.44 306 VAL A O 1
ATOM 2350 N N . ALA A 1 307 ? 14.474 -4.978 -19.274 1.00 91.50 307 ALA A N 1
ATOM 2351 C CA . ALA A 1 307 ? 13.849 -6.251 -18.915 1.00 91.50 307 ALA A CA 1
ATOM 2352 C C . ALA A 1 307 ? 14.203 -6.682 -17.484 1.00 91.50 307 ALA A C 1
ATOM 2354 O O . ALA A 1 307 ? 13.309 -7.026 -16.708 1.00 91.50 307 ALA A O 1
ATOM 2355 N N . CYS A 1 308 ? 15.484 -6.612 -17.109 1.00 90.81 308 CYS A N 1
ATOM 2356 C CA . CYS A 1 308 ? 15.972 -6.900 -15.760 1.00 90.81 308 CYS A CA 1
ATOM 2357 C C . CYS A 1 308 ? 15.344 -5.962 -14.726 1.00 90.81 308 CYS A C 1
ATOM 2359 O O . CYS A 1 308 ? 14.821 -6.428 -13.712 1.00 90.81 308 CYS A O 1
ATOM 2361 N N . ARG A 1 309 ? 15.309 -4.651 -15.005 1.00 91.94 309 ARG A N 1
ATOM 2362 C CA . ARG A 1 309 ? 14.672 -3.658 -14.126 1.00 91.94 309 ARG A CA 1
ATOM 2363 C C . ARG A 1 309 ? 13.182 -3.940 -13.936 1.00 91.94 309 ARG A C 1
ATOM 2365 O O . ARG A 1 309 ? 12.690 -3.888 -12.812 1.00 91.94 309 ARG A O 1
ATOM 2372 N N . CYS A 1 310 ? 12.458 -4.231 -15.016 1.00 94.56 310 CYS A N 1
ATOM 2373 C CA . CYS A 1 310 ? 11.022 -4.510 -14.963 1.00 94.56 310 CYS A CA 1
ATOM 2374 C C . CYS A 1 310 ? 10.711 -5.822 -14.243 1.00 94.56 310 CYS A C 1
ATOM 2376 O O . CYS A 1 310 ? 9.774 -5.853 -13.448 1.00 94.56 310 CYS A O 1
ATOM 2378 N N . ALA A 1 311 ? 11.493 -6.877 -14.483 1.00 93.00 311 ALA A N 1
ATOM 2379 C CA . ALA A 1 311 ? 11.336 -8.163 -13.811 1.00 93.00 311 ALA A CA 1
ATOM 2380 C C . ALA A 1 311 ? 11.643 -8.059 -12.311 1.00 93.00 311 ALA A C 1
ATOM 2382 O O . ALA A 1 311 ? 10.821 -8.463 -11.490 1.00 93.00 311 ALA A O 1
ATOM 2383 N N . GLY A 1 312 ? 12.783 -7.457 -11.954 1.00 92.62 312 GLY A N 1
ATOM 2384 C CA . GLY A 1 312 ? 13.191 -7.270 -10.562 1.00 92.62 312 GLY A CA 1
ATOM 2385 C C . GLY A 1 312 ? 12.188 -6.427 -9.781 1.00 92.62 312 GLY A C 1
ATOM 2386 O O . GLY A 1 312 ? 11.740 -6.835 -8.712 1.00 92.62 312 GLY A O 1
ATOM 2387 N N . TRP A 1 313 ? 11.751 -5.301 -10.353 1.00 95.31 313 TRP A N 1
ATOM 2388 C CA . TRP A 1 313 ? 10.726 -4.470 -9.727 1.00 95.31 313 TRP A CA 1
ATOM 2389 C C . TRP A 1 313 ? 9.391 -5.205 -9.583 1.00 95.31 313 TRP A C 1
ATOM 2391 O O . TRP A 1 313 ? 8.817 -5.206 -8.500 1.00 95.31 313 TRP A O 1
ATOM 2401 N N . SER A 1 314 ? 8.921 -5.883 -10.636 1.00 95.44 314 SER A N 1
ATOM 2402 C CA . SER A 1 314 ? 7.645 -6.613 -10.599 1.00 95.44 314 SER A CA 1
ATOM 2403 C C . SER A 1 314 ? 7.649 -7.726 -9.551 1.00 95.44 314 SER A C 1
ATOM 2405 O O . SER A 1 314 ? 6.639 -7.925 -8.883 1.00 95.44 314 SER A O 1
ATOM 2407 N N . SER A 1 315 ? 8.787 -8.403 -9.365 1.00 94.62 315 SER A N 1
ATOM 2408 C CA . SER A 1 315 ? 8.976 -9.373 -8.284 1.00 94.62 315 SER A CA 1
ATOM 2409 C C . SER A 1 315 ? 8.952 -8.707 -6.906 1.00 94.62 315 SER A C 1
ATOM 2411 O O . SER A 1 315 ? 8.337 -9.242 -5.987 1.00 94.62 315 SER A O 1
ATOM 2413 N N . ALA A 1 316 ? 9.599 -7.549 -6.751 1.00 93.81 316 ALA A N 1
ATOM 2414 C CA . ALA A 1 316 ? 9.675 -6.835 -5.477 1.00 93.81 316 ALA A CA 1
ATOM 2415 C C . ALA A 1 316 ? 8.312 -6.289 -5.018 1.00 93.81 316 ALA A C 1
ATOM 2417 O O . ALA A 1 316 ? 7.996 -6.339 -3.832 1.00 93.81 316 ALA A O 1
ATOM 2418 N N . VAL A 1 317 ? 7.482 -5.802 -5.947 1.00 95.94 317 VAL A N 1
ATOM 2419 C CA . VAL A 1 317 ? 6.168 -5.230 -5.606 1.00 95.94 317 VAL A CA 1
ATOM 2420 C C . VAL A 1 317 ? 5.040 -6.255 -5.537 1.00 95.94 317 VAL A C 1
ATOM 2422 O O . VAL A 1 317 ? 3.956 -5.914 -5.070 1.00 95.94 317 VAL A O 1
ATOM 2425 N N . ALA A 1 318 ? 5.256 -7.498 -5.978 1.00 95.88 318 ALA A N 1
ATOM 2426 C CA . ALA A 1 318 ? 4.206 -8.518 -6.026 1.00 95.88 318 ALA A CA 1
ATOM 2427 C C . ALA A 1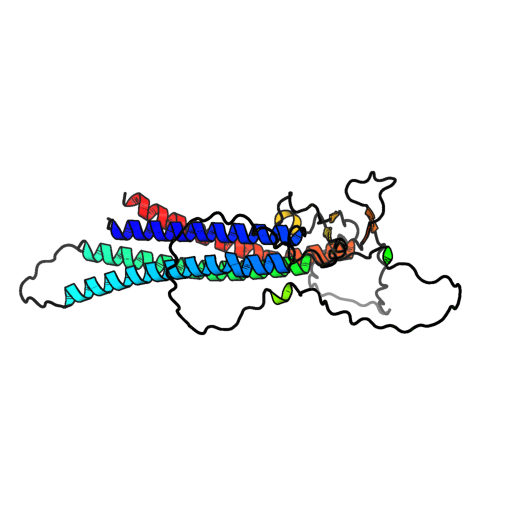 318 ? 3.557 -8.761 -4.652 1.00 95.88 318 ALA A C 1
ATOM 2429 O O . ALA A 1 318 ? 2.331 -8.783 -4.545 1.00 95.88 318 ALA A O 1
ATOM 2430 N N . SER A 1 319 ? 4.367 -8.875 -3.593 1.00 96.19 319 SER A N 1
ATOM 2431 C CA . SER A 1 319 ? 3.871 -9.051 -2.222 1.00 96.19 319 SER A CA 1
ATOM 2432 C C . SER A 1 319 ? 3.113 -7.822 -1.715 1.00 96.19 319 SER A C 1
ATOM 2434 O O . SER A 1 319 ? 2.099 -7.968 -1.036 1.00 96.19 319 SER A O 1
ATOM 2436 N N . ILE A 1 320 ? 3.562 -6.619 -2.086 1.00 96.88 320 ILE A N 1
ATOM 2437 C CA . ILE A 1 320 ? 2.926 -5.348 -1.717 1.00 96.88 320 ILE A CA 1
ATOM 2438 C C . ILE A 1 320 ? 1.542 -5.249 -2.368 1.00 96.88 320 ILE A C 1
ATOM 2440 O O . ILE A 1 320 ? 0.566 -4.961 -1.680 1.00 96.88 320 ILE A O 1
ATOM 2444 N N . ILE A 1 321 ? 1.440 -5.535 -3.670 1.00 96.00 321 ILE A N 1
ATOM 2445 C CA . ILE A 1 321 ? 0.173 -5.512 -4.421 1.00 96.00 321 ILE A CA 1
ATOM 2446 C C . ILE A 1 321 ? -0.804 -6.536 -3.845 1.00 96.00 321 ILE A C 1
ATOM 2448 O O . ILE A 1 321 ? -1.928 -6.176 -3.505 1.00 96.00 321 ILE A O 1
ATOM 2452 N N . HIS A 1 322 ? -0.355 -7.782 -3.662 1.00 97.25 322 HIS A N 1
ATOM 2453 C CA . HIS A 1 322 ? -1.184 -8.838 -3.086 1.00 97.25 322 HIS A CA 1
ATOM 2454 C C . HIS A 1 322 ? -1.672 -8.466 -1.682 1.00 97.25 322 HIS A C 1
ATOM 2456 O O . HIS A 1 322 ? -2.838 -8.670 -1.346 1.00 97.25 322 HIS A O 1
ATOM 2462 N N . ARG A 1 323 ? -0.803 -7.883 -0.843 1.00 98.00 323 ARG A N 1
ATOM 2463 C CA . ARG A 1 323 ? -1.209 -7.436 0.492 1.00 98.00 323 ARG A CA 1
ATOM 2464 C C . ARG A 1 323 ? -2.229 -6.303 0.418 1.00 98.00 323 ARG A C 1
ATOM 2466 O O . ARG A 1 323 ? -3.196 -6.326 1.170 1.00 98.00 323 ARG A O 1
ATOM 2473 N N . GLN A 1 324 ? -2.048 -5.352 -0.496 1.00 96.62 324 GLN A N 1
ATOM 2474 C CA . GLN A 1 324 ? -2.992 -4.255 -0.700 1.00 96.62 324 GLN A CA 1
ATOM 2475 C C . GLN A 1 324 ? -4.373 -4.770 -1.137 1.00 96.62 324 GLN A C 1
ATOM 2477 O O . GLN A 1 324 ? -5.388 -4.312 -0.624 1.00 96.62 324 GLN A O 1
ATOM 2482 N N . GLU A 1 325 ? -4.413 -5.734 -2.061 1.00 96.38 325 GLU A N 1
ATOM 2483 C CA . GLU A 1 325 ? -5.639 -6.403 -2.516 1.00 96.38 325 GLU A CA 1
ATOM 2484 C C . GLU A 1 325 ? -6.314 -7.182 -1.384 1.00 96.38 325 GLU A C 1
ATOM 2486 O O . GLU A 1 325 ? -7.509 -7.014 -1.160 1.00 96.38 325 GLU A O 1
ATOM 2491 N N . SER A 1 326 ? -5.542 -7.960 -0.622 1.00 98.12 326 SER A N 1
ATOM 2492 C CA . SER A 1 326 ? -6.032 -8.711 0.538 1.00 98.12 326 SER A CA 1
ATOM 2493 C C . SER A 1 326 ? -6.623 -7.804 1.619 1.00 98.12 326 SER A C 1
ATOM 2495 O O . SER A 1 326 ? -7.643 -8.153 2.205 1.00 98.12 326 SER A O 1
ATOM 2497 N N . LEU A 1 327 ? -6.014 -6.644 1.879 1.00 98.06 327 LEU A N 1
ATOM 2498 C CA . LEU A 1 327 ? -6.530 -5.676 2.848 1.00 98.06 327 LEU A CA 1
ATOM 2499 C C . LEU A 1 327 ? -7.832 -5.030 2.372 1.00 98.06 327 LEU A C 1
ATOM 2501 O O . LEU A 1 327 ? -8.754 -4.894 3.168 1.00 98.06 327 LEU A O 1
ATOM 2505 N N . ARG A 1 328 ? -7.935 -4.675 1.083 1.00 96.56 328 ARG A N 1
ATOM 2506 C CA . ARG A 1 328 ? -9.195 -4.171 0.514 1.00 96.56 328 ARG A CA 1
ATOM 2507 C C . ARG A 1 328 ? -10.315 -5.198 0.625 1.00 96.56 328 ARG A C 1
ATOM 2509 O O . ARG A 1 328 ? -11.383 -4.835 1.096 1.00 96.56 328 ARG A O 1
ATOM 2516 N N . ALA A 1 329 ? -10.043 -6.455 0.274 1.00 97.69 329 ALA A N 1
ATOM 2517 C CA . ALA A 1 329 ? -11.013 -7.538 0.413 1.00 97.69 329 ALA A CA 1
ATOM 2518 C C . ALA A 1 329 ? -11.458 -7.707 1.875 1.00 97.69 329 ALA A C 1
ATOM 2520 O O . ALA A 1 329 ? -12.646 -7.684 2.151 1.00 97.69 329 ALA A O 1
ATOM 2521 N N . ALA A 1 330 ? -10.522 -7.739 2.831 1.00 98.12 330 ALA A N 1
ATOM 2522 C CA . ALA A 1 330 ? -10.863 -7.846 4.252 1.00 98.12 330 ALA A CA 1
ATOM 2523 C C . ALA A 1 330 ? -11.707 -6.662 4.768 1.00 98.12 330 ALA A C 1
ATOM 2525 O O . ALA A 1 330 ? -12.565 -6.836 5.629 1.00 98.12 330 ALA A O 1
ATOM 2526 N N . ILE A 1 331 ? -11.462 -5.450 4.262 1.00 97.94 331 ILE A N 1
ATOM 2527 C CA . ILE A 1 331 ? -12.264 -4.261 4.580 1.00 97.94 331 ILE A CA 1
ATOM 2528 C C . ILE A 1 331 ? -13.666 -4.365 3.964 1.00 97.94 331 ILE A C 1
ATOM 2530 O O . ILE A 1 331 ? -14.639 -3.983 4.613 1.00 97.94 331 ILE A O 1
ATOM 2534 N N . GLU A 1 332 ? -13.771 -4.844 2.724 1.00 97.38 332 GLU A N 1
ATOM 2535 C CA . GLU A 1 332 ? -15.042 -5.076 2.029 1.00 97.38 332 GLU A CA 1
ATOM 2536 C C . GLU A 1 332 ? -15.872 -6.137 2.758 1.00 97.38 332 GLU A C 1
ATOM 2538 O O . GLU A 1 332 ? -17.000 -5.832 3.141 1.00 97.38 332 GLU A O 1
ATOM 2543 N N . ASP A 1 333 ? -15.283 -7.293 3.074 1.00 97.75 333 ASP A N 1
ATOM 2544 C CA . ASP A 1 333 ? -15.905 -8.369 3.857 1.00 97.75 333 ASP A CA 1
ATOM 2545 C C . ASP A 1 333 ? -16.436 -7.834 5.199 1.00 97.75 333 ASP A C 1
ATOM 2547 O O . ASP A 1 333 ? -17.605 -8.011 5.541 1.00 97.75 333 ASP A O 1
ATOM 2551 N N . LEU A 1 334 ? -15.610 -7.073 5.929 1.00 96.81 334 LEU A N 1
ATOM 2552 C CA . LEU A 1 334 ? -15.994 -6.464 7.204 1.00 96.81 334 LEU A CA 1
ATOM 2553 C C . LEU A 1 334 ? -17.164 -5.469 7.052 1.00 96.81 334 LEU A C 1
ATOM 2555 O O . LEU A 1 334 ? -18.004 -5.337 7.947 1.00 96.81 334 LEU A O 1
ATOM 2559 N N . CYS A 1 335 ? -17.239 -4.744 5.932 1.00 96.81 335 CYS A N 1
ATOM 2560 C CA . CYS A 1 335 ? -18.366 -3.858 5.634 1.00 96.81 335 CYS A CA 1
ATOM 2561 C C . CYS A 1 335 ? -19.634 -4.632 5.258 1.00 96.81 335 CYS A C 1
ATOM 2563 O O . CYS A 1 335 ? -20.729 -4.195 5.620 1.00 96.81 335 CYS A O 1
ATOM 2565 N N . GLU A 1 336 ? -19.500 -5.738 4.527 1.00 96.06 336 GLU A N 1
ATOM 2566 C CA . GLU A 1 336 ? -20.608 -6.615 4.148 1.00 96.06 336 GLU A CA 1
ATOM 2567 C C . GLU A 1 336 ? -21.231 -7.289 5.372 1.00 96.06 336 GLU A C 1
ATOM 2569 O O . GLU A 1 336 ? -22.455 -7.271 5.499 1.00 96.06 336 GLU A O 1
ATOM 2574 N N . GLU A 1 337 ? -20.413 -7.770 6.313 1.00 94.25 337 GLU A N 1
ATOM 2575 C CA . GLU A 1 337 ? -20.866 -8.309 7.604 1.00 94.25 337 GLU A CA 1
ATOM 2576 C C . GLU A 1 337 ? -21.764 -7.303 8.341 1.00 94.25 337 GLU A C 1
ATOM 2578 O O . GLU A 1 337 ? -22.924 -7.596 8.641 1.00 94.25 337 GLU A O 1
ATOM 2583 N N . LEU A 1 338 ? -21.282 -6.070 8.544 1.00 93.75 338 LEU A N 1
ATOM 2584 C CA . LEU A 1 338 ? -22.054 -5.030 9.232 1.00 93.75 338 LEU A CA 1
ATOM 2585 C C . LEU A 1 338 ? -23.310 -4.617 8.448 1.00 93.75 338 LEU A C 1
ATOM 2587 O O . LEU A 1 338 ? -24.353 -4.315 9.028 1.00 93.75 338 LEU A O 1
ATOM 2591 N N . GLN A 1 339 ? -23.234 -4.584 7.116 1.00 93.12 339 GLN A N 1
ATOM 2592 C CA . GLN A 1 339 ? -24.389 -4.290 6.270 1.00 93.12 339 GLN A CA 1
ATOM 2593 C C . GLN A 1 339 ? -25.456 -5.395 6.361 1.00 93.12 339 GLN A C 1
ATOM 2595 O O . GLN A 1 339 ? -26.648 -5.071 6.311 1.00 93.12 339 GLN A O 1
ATOM 2600 N N . GLY A 1 340 ? -25.042 -6.657 6.513 1.00 90.75 340 GLY A N 1
ATOM 2601 C CA . GLY A 1 340 ? -25.906 -7.804 6.790 1.00 90.75 340 GLY A CA 1
ATOM 2602 C C . GLY A 1 340 ? -26.631 -7.654 8.124 1.00 90.75 340 GLY A C 1
ATOM 2603 O O . GLY A 1 340 ? -27.859 -7.643 8.143 1.00 90.75 340 GLY A O 1
ATOM 2604 N N . GLU A 1 341 ? -25.896 -7.380 9.206 1.00 87.75 341 GLU A N 1
ATOM 2605 C CA . GLU A 1 341 ? -26.468 -7.153 10.546 1.00 87.75 341 GLU A CA 1
ATOM 2606 C C . GLU A 1 341 ? -27.520 -6.026 10.555 1.00 87.75 341 GLU A C 1
ATOM 2608 O O . GLU A 1 341 ? -28.612 -6.173 11.100 1.00 87.75 341 GLU A O 1
ATOM 2613 N N . ILE A 1 342 ? -27.242 -4.905 9.874 1.00 88.62 342 ILE A N 1
ATOM 2614 C CA . ILE A 1 342 ? -28.193 -3.785 9.738 1.00 88.62 342 ILE A CA 1
ATOM 2615 C C . ILE A 1 342 ? -29.476 -4.193 8.993 1.00 88.62 342 ILE A C 1
ATOM 2617 O O . ILE A 1 342 ? -30.532 -3.585 9.213 1.00 88.62 342 ILE A O 1
ATOM 2621 N N . SER A 1 343 ? -29.368 -5.128 8.048 1.00 87.56 343 SER A N 1
ATOM 2622 C CA . SER A 1 343 ? -30.467 -5.544 7.171 1.00 87.56 343 SER A CA 1
ATOM 2623 C C . SER A 1 343 ? -31.334 -6.622 7.815 1.00 87.56 343 SER A C 1
ATOM 2625 O O . SER A 1 343 ? -32.549 -6.563 7.664 1.00 87.56 343 SER A O 1
ATOM 2627 N N . ASP A 1 344 ? -30.733 -7.546 8.563 1.00 80.38 344 ASP A N 1
ATOM 2628 C CA . ASP A 1 344 ? -31.444 -8.608 9.283 1.00 80.38 344 ASP A CA 1
ATOM 2629 C C . ASP A 1 344 ? -32.271 -8.065 10.460 1.00 80.38 344 ASP A C 1
ATOM 2631 O O . ASP A 1 344 ? -33.295 -8.641 10.828 1.00 80.38 344 ASP A O 1
ATOM 2635 N N . ASP A 1 345 ? -31.865 -6.927 11.028 1.00 67.31 345 ASP A N 1
ATOM 2636 C CA . ASP A 1 345 ? -32.597 -6.229 12.090 1.00 67.31 345 ASP A CA 1
ATOM 2637 C C . ASP A 1 345 ? -33.625 -5.197 11.557 1.00 67.31 345 ASP A C 1
ATOM 2639 O O . ASP A 1 345 ? -34.084 -4.325 12.307 1.00 67.31 345 ASP A O 1
ATOM 2643 N N . ALA A 1 346 ? -33.963 -5.237 10.259 1.00 59.81 346 ALA A N 1
ATOM 2644 C CA . ALA A 1 346 ? -34.917 -4.332 9.601 1.00 59.81 346 ALA A CA 1
ATOM 2645 C C . ALA A 1 346 ? -36.329 -4.893 9.452 1.00 59.81 346 ALA A C 1
ATOM 2647 O O . ALA A 1 346 ? -37.259 -4.083 9.669 1.00 59.81 346 ALA A O 1
#

Secondary structure (DSSP, 8-state):
----HHHHHHHHHHHHHHHHHHHHHHHHHHHHHHHHHTSS-HHHHHHHIIIIIHHHHHHHHHHHHHHHHHHHHHHHHHHHHHHT-----------S-HHHHHHHHHHHHHHHHHHHHHHHHHHHHHHHHHHHHHHHHTS---EEGGG-------------------------GGGGG-----------------------PPPPPGGGTTSPPPPPPP---EEEETTT-THHHHS-GGG-TTEEEE--TTSSTTS-S----------------------PPPEEEEPTTS-TTTPPEEEEE-HHHHHHHHHHHHHHHHHHHHHHHHHHHHHHHHHHHHHHHHHHT-

Sequence (346 aa):
MTATASNRAQAVAALKLQRDRSTTYQQWTLLFHRAITGDITATELQRNIQGIVLPEFQRISTQLRTLQKALTETAVETEQRQNGHPSPHSPAEAPEGPAENRQQTSSALAIWIDRLQDLEREHYTVTLSLANQLVEHCTPNVCLESESEPSTAAEAGKAEEGTPKRTGEPADIKSLFKPDSSDDEQYELVERRPNHIAHSPPAPSIAAASAPAPAPATPTLRVHDVERCTLLRLIPPRYRTHLYFVKCRGVMDSLGGPPDHSANGDDVNGTEGSTARVEEELVALPSKGARRDEAPILAHYAPSAVACRCAGWSSAVASIIHRQESLRAAIEDLCEELQGEISDDA

Organism: Leishmania infantum (NCBI:txid5671)

Foldseek 3Di:
DQADPVLLVLLVVLLVLVVLLVVLVVVLLVLLLCCLLVVDDLVRNLCCCVVPSVVSVVVSLVVLVVSLVVLVVVLVVLVCVVVVDPPPDDDDPDDPDPSNVNNVSSVVSSVLSVVLVVLVVVLVVLVLVLSVLVVVLSFFFFAFVVVPDDDDDDDDDDDDDDDDDDDDDRPDSVVSRDPPPDPDDDDDDDPDDDDPDPPDDPDPDPVVVPDPDPDPDQLRQAEAAQVQACVVVSRPPVSCPRYHHDHLPDPCVVVDDDPDDDDDDDDDDDDDPPPPPPPADWDFDFDPPDDPPDTDGGGTHRSVVNNCSRNVSCVVCVVSVVSSVVSVVVSVVSSVVSVVVSVVSD

Radius of gyration: 30.48 Å; chains: 1; bounding box: 80×74×90 Å